Protein AF-0000000071592260 (afdb_homodimer)

Organism: Lactiplantibacillus plantarum (strain ATCC BAA-793 / NCIMB 8826 / WCFS1) (NCBI:txid220668)

Sequence (348 aa):
MQLAKSFEQAACVLVLLATQQPEIPLTADVLHERIGGSASYIRKIIRKLVVAGLVTSTSGNNGGVHLARSPEDISITDVVAAIEGTLQTFPNYGYFDRVFKDVEPVAHEGTKVVNGIFSRADQLWLDFLDQQKLATLIKELLVVTQIPVLDWTNYSDDKMAQLNALLSRMRAHKMQLAKSFEQAACVLVLLATQQPEIPLTADVLHERIGGSASYIRKIIRKLVVAGLVTSTSGNNGGVHLARSPEDISITDVVAAIEGTLQTFPNYGYFDRVFKDVEPVAHEGTKVVNGIFSRADQLWLDFLDQQKLATLIKELLVVTQIPVLDWTNYSDDKMAQLNALLSRMRAHK

InterPro domains:
  IPR000944 Transcription regulator Rrf2 [PF02082] (5-139)
  IPR000944 Transcription regulator Rrf2 [PS51197] (2-139)
  IPR000944 Transcription regulator Rrf2 [PTHR33221] (1-141)
  IPR000944 Transcription regulator Rrf2 [TIGR00738] (1-139)
  IPR030489 Transcription regulator Rrf2-type, conserved site [PS01332] (49-67)
  IPR036388 Winged helix-like DNA-binding domain superfamily [G3DSA:1.10.10.10] (1-146)
  IPR036390 Winged helix DNA-binding domain superfamily [SSF46785] (6-138)

pLDDT: mean 89.45, std 9.4, range [57.62, 98.62]

Radius of gyration: 26.08 Å; Cα contacts (8 Å, |Δi|>4): 530; chains: 2; bounding box: 35×78×57 Å

Nearest PDB structures (foldseek):
  2y75-assembly1_E  TM=7.423E-01  e=3.645E-08  Bacillus subtilis
  6y42-assembly1_A  TM=7.803E-01  e=9.026E-08  Streptomyces venezuelae ATCC 10712
  6hse-assembly1_A  TM=7.520E-01  e=5.420E-08  Streptomyces venezuelae ATCC 10712
  6y45-assembly2_D  TM=7.308E-01  e=3.444E-08  Streptomyces venezuelae ATCC 10712
  4hf0-assembly1_A  TM=7.889E-01  e=2.157E-06  Escherichia coli K-12

Solvent-accessible surface area (backbone atoms only — not comparable to full-atom values): 18683 Å² total; per-residue (Å²): 86,46,58,60,68,62,45,54,52,47,51,46,51,50,53,52,43,69,24,32,38,84,89,54,64,44,37,70,63,56,50,17,70,52,64,45,79,49,62,69,56,46,50,50,50,51,49,34,33,35,76,61,55,49,26,43,74,44,83,66,96,89,29,24,44,39,63,59,52,57,44,78,75,35,25,48,37,57,51,46,39,39,66,64,42,81,87,48,48,69,73,72,88,52,47,57,36,59,55,31,57,74,38,72,78,24,26,67,41,32,56,49,53,55,46,50,53,44,51,52,29,50,47,51,27,42,57,54,34,49,72,41,27,46,42,60,48,50,19,60,24,62,55,32,88,59,82,57,76,38,68,84,85,56,81,45,69,68,50,38,52,50,50,37,51,51,50,51,52,48,38,70,72,102,85,46,58,58,70,61,44,54,50,47,52,46,52,50,53,52,43,68,25,33,37,86,89,54,64,45,36,69,65,56,50,18,69,53,64,45,78,49,62,70,54,44,48,51,50,50,48,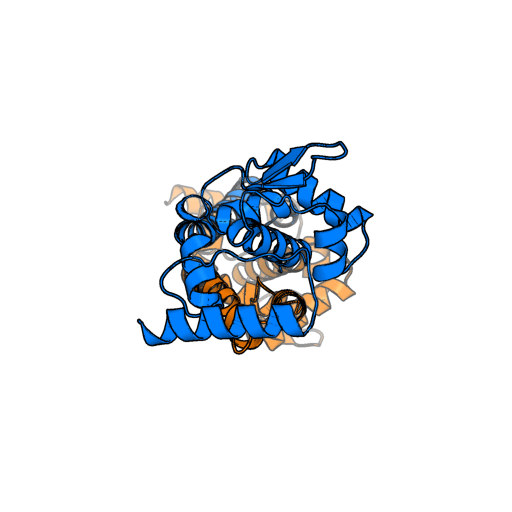34,30,34,76,61,54,50,26,42,76,44,83,67,95,88,29,24,45,39,62,60,54,57,46,78,76,36,24,48,37,57,51,46,37,38,67,64,44,81,86,48,47,69,71,73,88,52,47,56,35,59,56,30,56,74,38,73,80,25,24,68,41,32,54,48,50,55,47,51,54,43,50,52,28,49,46,52,26,42,55,55,32,48,70,42,27,46,43,61,49,49,19,59,24,61,54,32,89,59,83,57,75,38,68,84,85,56,81,46,69,68,50,39,52,51,49,38,50,51,50,52,54,47,38,70,73,100

Secondary structure (DSSP, 8-state):
----HHHHHHHHHHHHHHHB-TTSPBPHHHHHHHH-S-HHHHHHHHHHHHHTTSEEEE-STT-EEEESS-GGG-BHHHHHHHHH-S--S----SHHHHHTTTSTTHHHHHHHHHHHHHHHHHHHHHHHHHT-BHHHHHHHHHT-SS---B-TT---HHHHHHHHHHHHHHHHT-/----HHHHHHHHHHHHHHHB-TTSPBPHHHHHHHH-S-HHHHHHHHHHHHHTTSEEEE-STT-EEEESS-GGG-BHHHHHHHHH-S--S----SHHHHHTTTSTTHHHHHHHHHHHHHHHHHHHHHHHHHT-BHHHHHHHHHT-SS---B-TT---HHHHHHHHHHHHHHHHT-

Foldseek 3Di:
DDDDPLLVLLLVVLLCQLQADPQQAAALVLSCVVSHDDSVVSVVSLVLCVVLQQWDWDDDPSTHIHGSDHLQQAFSLSSCCSRVNDDQPCPCPQVQLVVCVVPPPRNVVVSVVVRVVRVVVVVVVSVVRNNHTSQVVSCVVLVAPGRHYAHSNDPDPVRVVVVVVVSVVRNVVD/DDDDPLLVLLLVVLLCQLQADPQQAAALVLSCVVSHDDSVVSVVSLVLCVVLQQWDWDDDPRTHIHGSDHLQQAFSLSSCCSRVNDDQPCPCPQVQLVVCVVPPPRNVVVSVVVRVVRVVVVVVVSVVRNVHTSQVVSCVVLVAPGRHHAHSNDPDPVRVVVVVVVSVVRNVVD

Structure (mmCIF, N/CA/C/O backbone):
data_AF-0000000071592260-model_v1
#
loop_
_entity.id
_entity.type
_entity.pdbx_description
1 polymer 'Transcription regulator, Rrf2 family'
#
loop_
_atom_site.group_PDB
_atom_site.id
_atom_site.type_symbol
_atom_site.label_atom_id
_atom_site.label_alt_id
_atom_site.label_comp_id
_atom_site.label_asym_id
_atom_site.label_entity_id
_atom_site.label_seq_id
_atom_site.pdbx_PDB_ins_code
_atom_site.Cartn_x
_atom_site.Cartn_y
_atom_site.Cartn_z
_atom_site.occupancy
_atom_site.B_iso_or_equiv
_atom_site.auth_seq_id
_atom_site.auth_comp_id
_atom_site.auth_asym_id
_atom_site.auth_atom_id
_atom_site.pdbx_PDB_model_num
ATOM 1 N N . MET A 1 1 ? 2.984 -0.825 4.906 1 81.38 1 MET A N 1
ATOM 2 C CA . MET A 1 1 ? 1.904 -1.125 3.973 1 81.38 1 MET A CA 1
ATOM 3 C C . MET A 1 1 ? 2.242 -2.348 3.125 1 81.38 1 MET A C 1
ATOM 5 O O . MET A 1 1 ? 3.164 -2.307 2.309 1 81.38 1 MET A O 1
ATOM 9 N N . GLN A 1 2 ? 1.599 -3.547 3.355 1 91.62 2 GLN A N 1
ATOM 10 C CA . GLN A 1 2 ? 1.938 -4.77 2.637 1 91.62 2 GLN A CA 1
ATOM 11 C C . GLN A 1 2 ? 0.682 -5.555 2.26 1 91.62 2 GLN A C 1
ATOM 13 O O . GLN A 1 2 ? -0.34 -5.465 2.943 1 91.62 2 GLN A O 1
ATOM 18 N N . LEU A 1 3 ? 0.809 -6.285 1.207 1 94.81 3 LEU A N 1
ATOM 19 C CA . LEU A 1 3 ? -0.244 -7.215 0.809 1 94.81 3 LEU A CA 1
ATOM 20 C C . LEU A 1 3 ? -0.358 -8.367 1.803 1 94.81 3 LEU A C 1
ATOM 22 O O . LEU A 1 3 ? 0.638 -8.773 2.406 1 94.81 3 LEU A O 1
ATOM 26 N N . ALA A 1 4 ? -1.555 -8.836 1.951 1 93.69 4 ALA A N 1
ATOM 27 C CA . ALA A 1 4 ? -1.772 -10.031 2.76 1 93.69 4 ALA A CA 1
ATOM 28 C C . ALA A 1 4 ? -1.087 -11.242 2.139 1 93.69 4 ALA A C 1
ATOM 30 O O . ALA A 1 4 ? -0.851 -11.281 0.928 1 93.69 4 ALA A O 1
ATOM 31 N N . LYS A 1 5 ? -0.777 -12.18 2.959 1 93.12 5 LYS A N 1
ATOM 32 C CA . LYS A 1 5 ? -0.149 -13.398 2.469 1 93.12 5 LYS A CA 1
ATOM 33 C C . LYS A 1 5 ? -1.058 -14.133 1.483 1 93.12 5 LYS A C 1
ATOM 35 O O . LYS A 1 5 ? -0.578 -14.82 0.584 1 93.12 5 LYS A O 1
ATOM 40 N N . SER A 1 6 ? -2.412 -13.836 1.686 1 95.06 6 SER A N 1
ATOM 41 C CA . SER A 1 6 ? -3.393 -14.477 0.819 1 95.06 6 SER A CA 1
ATOM 42 C C . SER A 1 6 ? -3.182 -14.094 -0.64 1 95.06 6 SER A C 1
ATOM 44 O O . SER A 1 6 ? -3.541 -14.844 -1.546 1 95.06 6 SER A O 1
ATOM 46 N N . PHE A 1 7 ? -2.607 -13 -0.835 1 95.69 7 PHE A N 1
ATOM 47 C CA . PHE A 1 7 ? -2.338 -12.609 -2.215 1 95.69 7 PHE A CA 1
ATOM 48 C C . PHE A 1 7 ? -1.406 -13.609 -2.889 1 95.69 7 PHE A C 1
ATOM 50 O O . PHE A 1 7 ? -1.69 -14.086 -3.988 1 95.69 7 PHE A O 1
ATOM 57 N N . GLU A 1 8 ? -0.28 -13.859 -2.232 1 92.75 8 GLU A N 1
ATOM 58 C CA . GLU A 1 8 ? 0.681 -14.797 -2.812 1 92.75 8 GLU A CA 1
ATOM 59 C C . GLU A 1 8 ? 0.073 -16.188 -2.963 1 92.75 8 GLU A C 1
ATOM 61 O O . GLU A 1 8 ? 0.306 -16.859 -3.965 1 92.75 8 GLU A O 1
ATOM 66 N N . GLN A 1 9 ? -0.656 -16.594 -2.035 1 95.12 9 GLN A N 1
ATOM 67 C CA . GLN A 1 9 ? -1.331 -17.875 -2.113 1 95.12 9 GLN A CA 1
ATOM 68 C C . GLN A 1 9 ? -2.297 -17.922 -3.295 1 95.12 9 GLN A C 1
ATOM 70 O O . GLN A 1 9 ? -2.328 -18.906 -4.039 1 95.12 9 GLN A O 1
ATOM 75 N N . ALA A 1 10 ? -3.08 -16.875 -3.402 1 96.69 10 ALA A N 1
ATOM 76 C CA . ALA A 1 10 ? -4.016 -16.781 -4.523 1 96.69 10 ALA A CA 1
ATOM 77 C C . ALA A 1 10 ? -3.279 -16.844 -5.855 1 96.69 10 ALA A C 1
ATOM 79 O O . ALA A 1 10 ? -3.725 -17.5 -6.793 1 96.69 10 ALA A O 1
ATOM 80 N N . ALA A 1 11 ? -2.17 -16.094 -5.91 1 94.06 11 ALA A N 1
ATOM 81 C CA . ALA A 1 11 ? -1.36 -16.125 -7.125 1 94.06 11 ALA A CA 1
ATOM 82 C C . ALA A 1 11 ? -0.872 -17.531 -7.43 1 94.06 11 ALA A C 1
ATOM 84 O O . ALA A 1 11 ? -0.896 -17.969 -8.586 1 94.06 11 ALA A O 1
ATOM 85 N N . CYS A 1 12 ? -0.451 -18.25 -6.465 1 93.38 12 CYS A N 1
ATOM 86 C CA . CYS A 1 12 ? -0.024 -19.625 -6.645 1 93.38 12 CYS A CA 1
ATOM 87 C C . CYS A 1 12 ? -1.171 -20.5 -7.156 1 93.38 12 CYS A C 1
ATOM 89 O O . CYS A 1 12 ? -0.987 -21.297 -8.07 1 93.38 12 CYS A O 1
ATOM 91 N N . VAL A 1 13 ? -2.326 -20.344 -6.566 1 96.44 13 VAL A N 1
ATOM 92 C CA . VAL A 1 13 ? -3.504 -21.078 -7.008 1 96.44 13 VAL A CA 1
ATOM 93 C C . VAL A 1 13 ? -3.73 -20.844 -8.5 1 96.44 13 VAL A C 1
ATOM 95 O O . VAL A 1 13 ? -3.914 -21.797 -9.266 1 96.44 13 VAL A O 1
ATOM 98 N N . LEU A 1 14 ? -3.654 -19.625 -8.906 1 97.12 14 LEU A N 1
ATOM 99 C CA . LEU A 1 14 ? -3.943 -19.266 -10.289 1 97.12 14 LEU A CA 1
ATOM 100 C C . LEU A 1 14 ? -2.895 -19.844 -11.234 1 97.12 14 LEU A C 1
ATOM 102 O O . LEU A 1 14 ? -3.223 -20.297 -12.336 1 97.12 14 LEU A O 1
ATOM 106 N N . VAL A 1 15 ? -1.632 -19.812 -10.828 1 93.62 15 VAL A N 1
ATOM 107 C CA . VAL A 1 15 ? -0.575 -20.391 -11.656 1 93.62 15 VAL A CA 1
ATOM 108 C C . VAL A 1 15 ? -0.788 -21.891 -11.805 1 93.62 15 VAL A C 1
ATOM 110 O O . VAL A 1 15 ? -0.666 -22.438 -12.906 1 93.62 15 VAL A O 1
ATOM 113 N N . LEU A 1 16 ? -1.129 -22.547 -10.734 1 94.06 16 LEU A N 1
ATOM 114 C CA . LEU A 1 16 ? -1.392 -23.984 -10.773 1 94.06 16 LEU A CA 1
ATOM 115 C C . LEU A 1 16 ? -2.553 -24.297 -11.711 1 94.06 16 LEU A C 1
ATOM 117 O O . LEU A 1 16 ? -2.453 -25.203 -12.539 1 94.06 16 LEU A O 1
ATOM 121 N N . LEU A 1 17 ? -3.545 -23.531 -11.586 1 96.62 17 LEU A N 1
ATOM 122 C CA . LEU A 1 17 ? -4.723 -23.766 -12.414 1 96.62 17 LEU A CA 1
ATOM 123 C C . LEU A 1 17 ? -4.422 -23.484 -13.883 1 96.62 17 LEU A C 1
ATOM 125 O O . LEU A 1 17 ? -4.883 -24.203 -14.766 1 96.62 17 LEU A O 1
ATOM 129 N N . ALA A 1 18 ? -3.693 -22.438 -14.109 1 96 18 ALA A N 1
ATOM 130 C CA . ALA A 1 18 ? -3.398 -22.016 -15.477 1 96 18 ALA A CA 1
ATOM 131 C C . ALA A 1 18 ? -2.529 -23.031 -16.188 1 96 18 ALA A C 1
ATOM 133 O O . ALA A 1 18 ? -2.514 -23.094 -17.422 1 96 18 ALA A O 1
ATOM 134 N N . THR A 1 19 ? -1.784 -23.828 -15.477 1 93.38 19 THR A N 1
ATOM 135 C CA . THR A 1 19 ? -0.851 -24.766 -16.078 1 93.38 19 THR A CA 1
ATOM 136 C C . THR A 1 19 ? -1.389 -26.188 -15.992 1 93.38 19 THR A C 1
ATOM 138 O O . THR A 1 19 ? -0.763 -27.125 -16.5 1 93.38 19 THR A O 1
ATOM 141 N N . GLN A 1 20 ? -2.518 -26.359 -15.43 1 93.69 20 GLN A N 1
ATOM 142 C CA . GLN A 1 20 ? -3.088 -27.688 -15.195 1 93.69 20 GLN A CA 1
ATOM 143 C C . GLN A 1 20 ? -3.742 -28.234 -16.453 1 93.69 20 GLN A C 1
ATOM 145 O O . GLN A 1 20 ? -4.422 -27.5 -17.188 1 93.69 20 GLN A O 1
ATOM 150 N N . GLN A 1 21 ? -3.59 -29.531 -16.641 1 91.5 21 GLN A N 1
ATOM 151 C CA . GLN A 1 21 ? -4.324 -30.219 -17.688 1 91.5 21 GLN A CA 1
ATOM 152 C C . GLN A 1 21 ? -5.828 -29.984 -17.562 1 91.5 21 GLN A C 1
ATOM 154 O O . GLN A 1 21 ? -6.414 -30.25 -16.5 1 91.5 21 GLN A O 1
ATOM 159 N N . PRO A 1 22 ? -6.395 -29.547 -18.641 1 88.06 22 PRO A N 1
ATOM 160 C CA . PRO A 1 22 ? -7.809 -29.188 -18.562 1 88.06 22 PRO A CA 1
ATOM 161 C C . PRO A 1 22 ? -8.703 -30.375 -18.203 1 88.06 22 PRO A C 1
ATOM 163 O O . PRO A 1 22 ? -9.766 -30.188 -17.594 1 88.06 22 PRO A O 1
ATOM 166 N N . GLU A 1 23 ? -8.328 -31.547 -18.484 1 88.44 23 GLU A N 1
ATOM 167 C CA . GLU A 1 23 ? -9.156 -32.719 -18.281 1 88.44 23 GLU A CA 1
ATOM 168 C C . GLU A 1 23 ? -9.07 -33.219 -16.844 1 88.44 23 GLU A C 1
ATOM 170 O O . GLU A 1 23 ? -9.875 -34.062 -16.422 1 88.44 23 GLU A O 1
ATOM 175 N N . ILE A 1 24 ? -8.117 -32.719 -16.141 1 89.25 24 ILE A N 1
ATOM 176 C CA . ILE A 1 24 ? -7.906 -33.188 -14.766 1 89.25 24 ILE A CA 1
ATOM 177 C C . ILE A 1 24 ? -8.18 -32.031 -13.805 1 89.25 24 ILE A C 1
ATOM 179 O O . ILE A 1 24 ? -7.348 -31.125 -13.648 1 89.25 24 ILE A O 1
ATOM 183 N N . PRO A 1 25 ? -9.281 -32.062 -13.156 1 89.75 25 PRO A N 1
ATOM 184 C CA . PRO A 1 25 ? -9.609 -30.969 -12.25 1 89.75 25 PRO A CA 1
ATOM 185 C C . PRO A 1 25 ? -8.695 -30.922 -11.023 1 89.75 25 PRO A C 1
ATOM 187 O O . PRO A 1 25 ? -8.258 -31.969 -10.539 1 89.75 25 PRO A O 1
ATOM 190 N N . LEU A 1 26 ? -8.359 -29.719 -10.547 1 94.19 26 LEU A N 1
ATOM 191 C CA . LEU A 1 26 ? -7.711 -29.547 -9.258 1 94.19 26 LEU A CA 1
ATOM 192 C C . LEU A 1 26 ? -8.742 -29.297 -8.156 1 94.19 26 LEU A C 1
ATOM 194 O O . LEU A 1 26 ? -9.602 -28.422 -8.297 1 94.19 26 LEU A O 1
ATOM 198 N N . THR A 1 27 ? -8.633 -30.156 -7.129 1 93.56 27 THR A N 1
ATOM 199 C CA . THR A 1 27 ? -9.531 -29.984 -5.992 1 93.56 27 THR A CA 1
ATOM 200 C C . THR A 1 27 ? -8.906 -29.047 -4.953 1 93.56 27 THR A C 1
ATOM 202 O O . THR A 1 27 ? -7.703 -28.797 -4.977 1 93.56 27 THR A O 1
ATOM 205 N N . A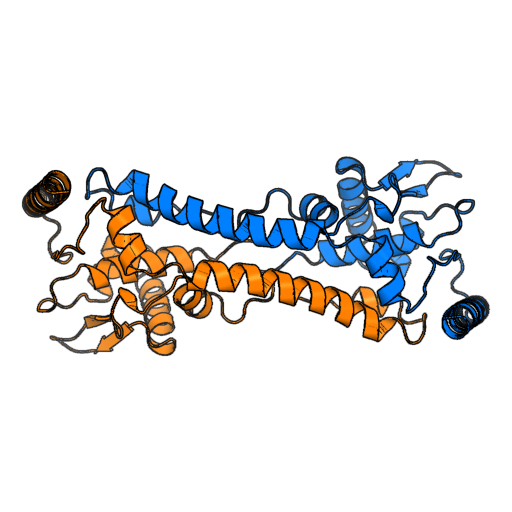LA A 1 28 ? -9.789 -28.547 -4.035 1 93.56 28 ALA A N 1
ATOM 206 C CA . ALA A 1 28 ? -9.297 -27.734 -2.928 1 93.56 28 ALA A CA 1
ATOM 207 C C . ALA A 1 28 ? -8.266 -28.5 -2.104 1 93.56 28 ALA A C 1
ATOM 209 O O . ALA A 1 28 ? -7.301 -27.906 -1.603 1 93.56 28 ALA A O 1
ATOM 210 N N . ASP A 1 29 ? -8.406 -29.766 -2.072 1 91.94 29 ASP A N 1
ATOM 211 C CA . ASP A 1 29 ? -7.5 -30.609 -1.296 1 91.94 29 ASP A CA 1
ATOM 212 C C . ASP A 1 29 ? -6.113 -30.641 -1.929 1 91.94 29 ASP A C 1
ATOM 214 O O . ASP A 1 29 ? -5.102 -30.531 -1.231 1 91.94 29 ASP A O 1
ATOM 218 N N . VAL A 1 30 ? -6.09 -30.828 -3.232 1 91.25 30 VAL A N 1
ATOM 219 C CA . VAL A 1 30 ? -4.816 -30.844 -3.943 1 91.25 30 VAL A CA 1
ATOM 220 C C . VAL A 1 30 ? -4.121 -29.484 -3.803 1 91.25 30 VAL A C 1
ATOM 222 O O . VAL A 1 30 ? -2.918 -29.438 -3.543 1 91.25 30 VAL A O 1
ATOM 225 N N . LEU A 1 31 ? -4.859 -28.422 -3.936 1 94.69 31 LEU A N 1
ATOM 226 C CA . LEU A 1 31 ? -4.309 -27.078 -3.834 1 94.69 31 LEU A CA 1
ATOM 227 C C . LEU A 1 31 ? -3.752 -26.812 -2.438 1 94.69 31 LEU A C 1
ATOM 229 O O . LEU A 1 31 ? -2.645 -26.297 -2.291 1 94.69 31 LEU A O 1
ATOM 233 N N . HIS A 1 32 ? -4.555 -27.203 -1.412 1 93.5 32 HIS A N 1
ATOM 234 C CA . HIS A 1 32 ? -4.094 -26.969 -0.049 1 93.5 32 HIS A CA 1
ATOM 235 C C . HIS A 1 32 ? -2.838 -27.781 0.253 1 93.5 32 HIS A C 1
ATOM 237 O O . HIS A 1 32 ? -1.93 -27.297 0.935 1 93.5 32 HIS A O 1
ATOM 243 N N . GLU A 1 33 ? -2.723 -28.969 -0.248 1 91 33 GLU A N 1
ATOM 244 C CA . GLU A 1 33 ? -1.565 -29.844 -0.019 1 91 33 GLU A CA 1
ATOM 245 C C . GLU A 1 33 ? -0.304 -29.25 -0.64 1 91 33 GLU A C 1
ATOM 247 O O . GLU A 1 33 ? 0.777 -29.312 -0.052 1 91 33 GLU A O 1
ATOM 252 N N . ARG A 1 34 ? -0.499 -28.703 -1.756 1 90.38 34 ARG A N 1
ATOM 253 C CA . ARG A 1 34 ? 0.658 -28.156 -2.459 1 90.38 34 ARG A CA 1
ATOM 254 C C . ARG A 1 34 ? 1.034 -26.781 -1.912 1 90.38 34 ARG A C 1
ATOM 256 O O . ARG A 1 34 ? 2.217 -26.484 -1.741 1 90.38 34 ARG A O 1
ATOM 263 N N . ILE A 1 35 ? 0.167 -25.891 -1.664 1 92.31 35 ILE A N 1
ATOM 264 C CA . ILE A 1 35 ? 0.418 -24.516 -1.259 1 92.31 35 ILE A CA 1
ATOM 265 C C . ILE A 1 35 ? 0.706 -24.453 0.24 1 92.31 35 ILE A C 1
ATOM 267 O O . ILE A 1 35 ? 1.562 -23.688 0.687 1 92.31 35 ILE A O 1
ATOM 271 N N . GLY A 1 36 ? -0.001 -25.25 0.921 1 87.31 36 GLY A N 1
ATOM 272 C CA . GLY A 1 36 ? 0.107 -25.219 2.371 1 87.31 36 GLY A CA 1
ATOM 273 C C . GLY A 1 36 ? -0.985 -24.391 3.035 1 87.31 36 GLY A C 1
ATOM 274 O O . GLY A 1 36 ? -1.904 -23.922 2.365 1 87.31 36 GLY A O 1
ATOM 275 N N . GLY A 1 37 ? -0.94 -24.281 4.379 1 84.88 37 GLY A N 1
ATOM 276 C CA . GLY A 1 37 ? -1.992 -23.625 5.148 1 84.88 37 GLY A CA 1
ATOM 277 C C . GLY A 1 37 ? -3.137 -24.562 5.496 1 84.88 37 GLY A C 1
ATOM 278 O O . GLY A 1 37 ? -3.051 -25.766 5.266 1 84.88 37 GLY A O 1
ATOM 279 N N . SER A 1 38 ? -4.148 -24.078 6.078 1 90.81 38 SER A N 1
ATOM 280 C CA . SER A 1 38 ? -5.309 -24.891 6.41 1 90.81 38 SER A CA 1
ATOM 281 C C . SER A 1 38 ? -6.227 -25.062 5.203 1 90.81 38 SER A C 1
ATOM 283 O O . SER A 1 38 ? -6.281 -24.203 4.332 1 90.81 38 SER A O 1
ATOM 285 N N . ALA A 1 39 ? -6.859 -26.25 5.145 1 93.19 39 ALA A N 1
ATOM 286 C CA . ALA A 1 39 ? -7.836 -26.5 4.09 1 93.19 39 ALA A CA 1
ATOM 287 C C . ALA A 1 39 ? -8.922 -25.438 4.07 1 93.19 39 ALA A C 1
ATOM 289 O O . ALA A 1 39 ? -9.336 -24.984 3.002 1 93.19 39 ALA A O 1
ATOM 290 N N . SER A 1 40 ? -9.281 -25 5.246 1 95.69 40 SER A N 1
ATOM 291 C CA . SER A 1 40 ? -10.305 -23.969 5.359 1 95.69 40 SER A CA 1
ATOM 292 C C . SER A 1 40 ? -9.828 -22.656 4.762 1 95.69 40 SER A C 1
ATOM 294 O O . SER A 1 40 ? -10.602 -21.938 4.129 1 95.69 40 SER A O 1
ATOM 296 N N . TYR A 1 41 ? -8.57 -22.359 4.918 1 95.25 41 TYR A N 1
ATOM 297 C CA . TYR A 1 41 ? -8.023 -21.109 4.414 1 95.25 41 TYR A CA 1
ATOM 298 C C . TYR A 1 41 ? -7.957 -21.109 2.891 1 95.25 41 TYR A C 1
ATOM 300 O O . TYR A 1 41 ? -8.297 -20.125 2.242 1 95.25 41 TYR A O 1
ATOM 308 N N . ILE A 1 42 ? -7.539 -22.234 2.311 1 96.12 42 ILE A N 1
ATOM 309 C CA . ILE A 1 42 ? -7.469 -22.344 0.857 1 96.12 42 ILE A CA 1
ATOM 310 C C . ILE A 1 42 ? -8.875 -22.25 0.267 1 96.12 42 ILE A C 1
ATOM 312 O O . ILE A 1 42 ? -9.07 -21.609 -0.776 1 96.12 42 ILE A O 1
ATOM 316 N N . ARG A 1 43 ? -9.836 -22.797 0.944 1 96.81 43 ARG A N 1
ATOM 317 C CA . ARG A 1 43 ? -11.211 -22.688 0.476 1 96.81 43 ARG A CA 1
ATOM 318 C C . ARG A 1 43 ? -11.68 -21.234 0.491 1 96.81 43 ARG A C 1
ATOM 320 O O . ARG A 1 43 ? -12.406 -20.797 -0.405 1 96.81 43 ARG A O 1
ATOM 327 N N . LYS A 1 44 ? -11.242 -20.484 1.446 1 97.5 44 LYS A N 1
ATOM 328 C CA . LYS A 1 44 ? -11.57 -19.062 1.512 1 97.5 44 LYS A CA 1
ATOM 329 C C . LYS A 1 44 ? -10.953 -18.312 0.342 1 97.5 44 LYS A C 1
ATOM 331 O O . LYS A 1 44 ? -11.594 -17.438 -0.246 1 97.5 44 LYS A O 1
ATOM 336 N N . ILE A 1 45 ? -9.734 -18.625 0.07 1 97.69 45 ILE A N 1
ATOM 337 C CA . ILE A 1 45 ? -9.039 -17.984 -1.049 1 97.69 45 ILE A CA 1
ATOM 338 C C . ILE A 1 45 ? -9.766 -18.312 -2.354 1 97.69 45 ILE A C 1
ATOM 340 O O . ILE A 1 45 ? -10.008 -17.422 -3.174 1 97.69 45 ILE A O 1
ATOM 344 N N . ILE A 1 46 ? -10.125 -19.609 -2.52 1 97.75 46 ILE A N 1
ATOM 345 C CA . ILE A 1 46 ? -10.836 -20.031 -3.719 1 97.75 46 ILE A CA 1
ATOM 346 C C . ILE A 1 46 ? -12.164 -19.281 -3.826 1 97.75 46 ILE A C 1
ATOM 348 O O . ILE A 1 46 ? -12.531 -18.812 -4.906 1 97.75 46 ILE A O 1
ATOM 352 N N . ARG A 1 47 ? -12.844 -19.125 -2.748 1 98.19 47 ARG A N 1
ATOM 353 C CA . ARG A 1 47 ? -14.109 -18.422 -2.75 1 98.19 47 ARG A CA 1
ATOM 354 C C . ARG A 1 47 ? -13.93 -16.969 -3.205 1 98.19 47 ARG A C 1
ATOM 356 O O . ARG A 1 47 ? -14.727 -16.469 -3.994 1 98.19 47 ARG A O 1
ATOM 363 N N . LYS A 1 48 ? -12.922 -16.312 -2.707 1 98.44 48 LYS A N 1
ATOM 364 C CA . LYS A 1 48 ? -12.633 -14.945 -3.127 1 98.44 48 LYS A CA 1
ATOM 365 C C . LYS A 1 48 ? -12.391 -14.867 -4.633 1 98.44 48 LYS A C 1
ATOM 367 O O . LYS A 1 48 ? -12.852 -13.945 -5.297 1 98.44 48 LYS A O 1
ATOM 372 N N . LEU A 1 49 ? -11.672 -15.805 -5.109 1 98.56 49 LEU A N 1
ATOM 373 C CA . LEU A 1 49 ? -11.352 -15.844 -6.535 1 98.56 49 LEU A CA 1
ATOM 374 C C . LEU A 1 49 ? -12.594 -16.141 -7.363 1 98.56 49 LEU A C 1
ATOM 376 O O . LEU A 1 49 ? -12.734 -15.625 -8.477 1 98.56 49 LEU A O 1
ATOM 380 N N . VAL A 1 50 ? -13.508 -16.969 -6.84 1 98.5 50 VAL A N 1
ATOM 381 C CA . VAL A 1 50 ? -14.773 -17.266 -7.508 1 98.5 50 VAL A CA 1
ATOM 382 C C . VAL A 1 50 ? -15.633 -16 -7.574 1 98.5 50 VAL A C 1
ATOM 384 O O . VAL A 1 50 ? -16.141 -15.641 -8.641 1 98.5 50 VAL A O 1
ATOM 387 N N . VAL A 1 51 ? -15.742 -15.344 -6.473 1 98.38 51 VAL A N 1
ATOM 388 C CA . VAL A 1 51 ? -16.562 -14.133 -6.391 1 98.38 51 VAL A CA 1
ATOM 389 C C . VAL A 1 51 ? -16.016 -13.078 -7.348 1 98.38 51 VAL A C 1
ATOM 391 O O . VAL A 1 51 ? -16.781 -12.336 -7.961 1 98.38 51 VAL A O 1
ATOM 394 N N . ALA A 1 52 ? -14.695 -13.039 -7.508 1 98.19 52 ALA A N 1
ATOM 395 C CA . ALA A 1 52 ? -14.047 -12.062 -8.375 1 98.19 52 ALA A CA 1
ATOM 396 C C . ALA A 1 52 ? -14.133 -12.492 -9.844 1 98.19 52 ALA A C 1
ATOM 398 O O . ALA A 1 52 ? -13.688 -11.766 -10.734 1 98.19 52 ALA A O 1
ATOM 399 N N . GLY A 1 53 ? -14.609 -13.672 -10.117 1 98.25 53 GLY A N 1
ATOM 400 C CA . GLY A 1 53 ? -14.758 -14.164 -11.477 1 98.25 53 GLY A CA 1
ATOM 401 C C . GLY A 1 53 ? -13.453 -14.648 -12.078 1 98.25 53 GLY A C 1
ATOM 402 O O . GLY A 1 53 ? -13.297 -14.656 -13.305 1 98.25 53 GLY A O 1
ATOM 403 N N . LEU A 1 54 ? -12.492 -15.016 -11.258 1 98.5 54 LEU A N 1
ATOM 404 C CA . LEU A 1 54 ? -11.195 -15.461 -11.75 1 98.5 54 LEU A CA 1
ATOM 405 C C . LEU A 1 54 ? -11.148 -16.984 -11.859 1 98.5 54 LEU A C 1
ATOM 407 O O . LEU A 1 54 ? -10.422 -17.531 -12.695 1 98.5 54 LEU A O 1
ATOM 411 N N . VAL A 1 55 ? -11.93 -17.672 -10.984 1 98.19 55 VAL A N 1
ATOM 412 C CA . VAL A 1 55 ? -12 -19.125 -11.008 1 98.19 55 VAL A CA 1
ATOM 413 C C . VAL A 1 55 ? -13.445 -19.578 -10.852 1 98.19 55 VAL A C 1
ATOM 415 O O . VAL A 1 55 ? -14.305 -18.797 -10.438 1 98.19 55 VAL A O 1
ATOM 418 N N . THR A 1 56 ? -13.695 -20.781 -11.289 1 96.81 56 THR A N 1
ATOM 419 C CA . THR A 1 56 ? -14.93 -21.484 -10.984 1 96.81 56 THR A CA 1
ATOM 420 C C . THR A 1 56 ? -14.656 -22.688 -10.078 1 96.81 56 THR A C 1
ATOM 422 O O . THR A 1 56 ? -13.547 -23.219 -10.07 1 96.81 56 THR A O 1
ATOM 425 N N . SER A 1 57 ? -15.602 -22.953 -9.289 1 96.06 57 SER A N 1
ATOM 426 C CA . SER A 1 57 ? -15.492 -24.109 -8.406 1 96.06 57 SER A CA 1
ATOM 427 C C . SER A 1 57 ? -16.781 -24.938 -8.422 1 96.06 57 SER A C 1
ATOM 429 O O . SER A 1 57 ? -17.875 -24.391 -8.258 1 96.06 57 SER A O 1
ATOM 431 N N . THR A 1 58 ? -16.656 -26.188 -8.727 1 92.5 58 THR A N 1
ATOM 432 C CA . THR A 1 58 ? -17.797 -27.109 -8.75 1 92.5 58 THR A CA 1
ATOM 433 C C . THR A 1 58 ? -17.609 -28.234 -7.738 1 92.5 58 THR A C 1
ATOM 435 O O . THR A 1 58 ? -16.531 -28.797 -7.625 1 92.5 58 THR A O 1
ATOM 438 N N . SER A 1 59 ? -18.672 -28.406 -6.93 1 87.44 59 SER A N 1
ATOM 439 C CA . SER A 1 59 ? -18.641 -29.484 -5.941 1 87.44 59 SER A CA 1
ATOM 440 C C . SER A 1 59 ? -18.984 -30.828 -6.574 1 87.44 59 SER A C 1
ATOM 442 O O . SER A 1 59 ? -19.578 -30.875 -7.652 1 87.44 59 SER A O 1
ATOM 444 N N . GLY A 1 60 ? -18.641 -32.031 -5.961 1 82.25 60 GLY A N 1
ATOM 445 C CA . GLY A 1 60 ? -18.984 -33.375 -6.41 1 82.25 60 GLY A CA 1
ATOM 446 C C . GLY A 1 60 ? -17.781 -34.188 -6.82 1 82.25 60 GLY A C 1
ATOM 447 O O . GLY A 1 60 ? -16.672 -33.688 -6.883 1 82.25 60 GLY A O 1
ATOM 448 N N . ASN A 1 61 ? -17.938 -35.469 -7.16 1 78.25 61 ASN A N 1
ATOM 449 C CA . ASN A 1 61 ? -16.891 -36.406 -7.477 1 78.25 61 ASN A CA 1
ATOM 450 C C . ASN A 1 61 ? -16.078 -36 -8.703 1 78.25 61 ASN A C 1
ATOM 452 O O . ASN A 1 61 ? -14.883 -36.25 -8.789 1 78.25 61 ASN A O 1
ATOM 456 N N . ASN A 1 62 ? -16.734 -35.25 -9.641 1 81.25 62 ASN A N 1
ATOM 457 C CA . ASN A 1 62 ? -16.031 -34.75 -10.805 1 81.25 62 ASN A CA 1
ATOM 458 C C . ASN A 1 62 ? -15.82 -33.25 -10.727 1 81.25 62 ASN A C 1
ATOM 460 O O . ASN A 1 62 ? -15.531 -32.594 -11.734 1 81.25 62 ASN A O 1
ATOM 464 N N . GLY A 1 63 ? -15.93 -32.812 -9.453 1 89.75 63 GLY A N 1
ATOM 465 C CA . GLY A 1 63 ? -15.797 -31.391 -9.242 1 89.75 63 GLY A CA 1
ATOM 466 C C . GLY A 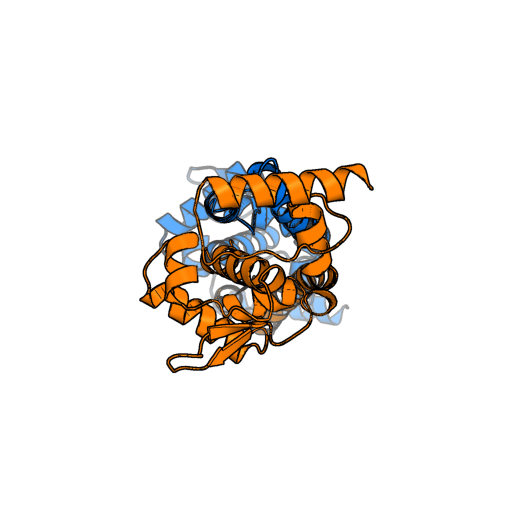1 63 ? -14.359 -30.938 -9.055 1 89.75 63 GLY A C 1
ATOM 467 O O . GLY A 1 63 ? -13.438 -31.75 -9.125 1 89.75 63 GLY A O 1
ATOM 468 N N . GLY A 1 64 ? -14.102 -29.562 -9.094 1 95.06 64 GLY A N 1
ATOM 469 C CA . GLY A 1 64 ? -12.797 -28.953 -8.945 1 95.06 64 GLY A CA 1
ATOM 470 C C . GLY A 1 64 ? -12.797 -27.469 -9.258 1 95.06 64 GLY A C 1
ATOM 471 O O . GLY A 1 64 ? -13.859 -26.859 -9.383 1 95.06 64 GLY A O 1
ATOM 472 N N . VAL A 1 65 ? -11.617 -26.953 -9.172 1 97 65 VAL A N 1
ATOM 473 C CA . VAL A 1 65 ? -11.398 -25.531 -9.406 1 97 65 VAL A CA 1
ATOM 474 C C . VAL A 1 65 ? -10.766 -25.312 -10.773 1 97 65 VAL A C 1
ATOM 476 O O . VAL A 1 65 ? -9.859 -26.047 -11.172 1 97 65 VAL A O 1
ATOM 479 N N . HIS A 1 66 ? -11.336 -24.375 -11.516 1 95.56 66 HIS A N 1
ATOM 480 C CA . HIS A 1 66 ? -10.82 -24.047 -12.844 1 95.56 66 HIS A CA 1
ATOM 481 C C . HIS A 1 66 ? -10.688 -22.531 -13.016 1 95.56 66 HIS A C 1
ATOM 483 O O . HIS A 1 66 ? -11.367 -21.766 -12.336 1 95.56 66 HIS A O 1
ATOM 489 N N . LEU A 1 67 ? -9.812 -22.141 -13.914 1 96.56 67 LEU A N 1
ATOM 490 C CA . LEU A 1 67 ? -9.836 -20.719 -14.289 1 96.56 67 LEU A CA 1
ATOM 491 C C . LEU A 1 67 ? -11.164 -20.359 -14.953 1 96.56 67 LEU A C 1
ATOM 493 O O . LEU A 1 67 ? -11.711 -21.141 -15.734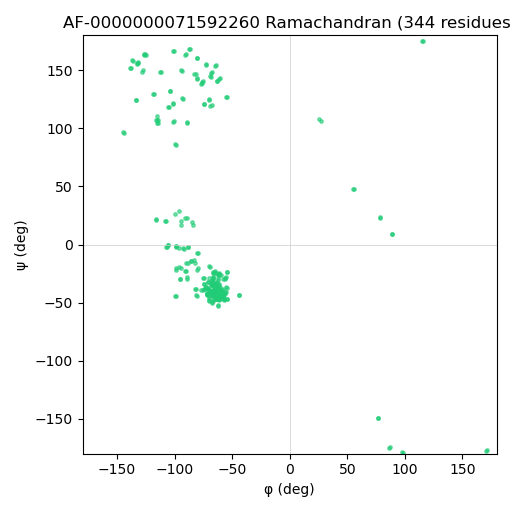 1 96.56 67 LEU A O 1
ATOM 497 N N . ALA A 1 68 ? -11.617 -19.219 -14.625 1 96.25 68 ALA A N 1
ATOM 498 C CA . ALA A 1 68 ? -12.859 -18.734 -15.234 1 96.25 68 ALA A CA 1
ATOM 499 C C . ALA A 1 68 ? -12.57 -17.938 -16.516 1 96.25 68 ALA A C 1
ATOM 501 O O . ALA A 1 68 ? -13.469 -17.703 -17.328 1 96.25 68 ALA A O 1
ATOM 502 N N . ARG A 1 69 ? -11.312 -17.406 -16.609 1 95.38 69 ARG A N 1
ATOM 503 C CA . ARG A 1 69 ? -10.805 -16.609 -17.719 1 95.38 69 ARG A CA 1
ATOM 504 C C . ARG A 1 69 ? -9.445 -17.109 -18.172 1 95.38 69 ARG A C 1
ATOM 506 O O . ARG A 1 69 ? -8.734 -17.781 -17.422 1 95.38 69 ARG A O 1
ATOM 513 N N . SER A 1 70 ? -9.125 -16.797 -19.438 1 96.62 70 SER A N 1
ATOM 514 C CA . SER A 1 70 ? -7.781 -17.094 -19.906 1 96.62 70 SER A CA 1
ATOM 515 C C . SER A 1 70 ? -6.727 -16.359 -19.094 1 96.62 70 SER A C 1
ATOM 517 O O . SER A 1 70 ? -6.938 -15.211 -18.688 1 96.62 70 SER A O 1
ATOM 519 N N . PRO A 1 71 ? -5.594 -17 -18.844 1 97.38 71 PRO A N 1
ATOM 520 C CA . PRO A 1 71 ? -4.516 -16.312 -18.141 1 97.38 71 PRO A CA 1
ATOM 521 C C . PRO A 1 71 ? -4.105 -15.008 -18.812 1 97.38 71 PRO A C 1
ATOM 523 O O . PRO A 1 71 ? -3.604 -14.102 -18.156 1 97.38 71 PRO A O 1
ATOM 526 N N . GLU A 1 72 ? -4.363 -14.852 -20.141 1 97.31 72 GLU A N 1
ATOM 527 C CA . GLU A 1 72 ? -4.043 -13.641 -20.891 1 97.31 72 GLU A CA 1
ATOM 528 C C . GLU A 1 72 ? -4.938 -12.477 -20.469 1 97.31 72 GLU A C 1
ATOM 530 O O . GLU A 1 72 ? -4.59 -11.312 -20.688 1 97.31 72 GLU A O 1
ATOM 535 N N . ASP A 1 73 ? -6.035 -12.844 -19.859 1 97.62 73 ASP A N 1
ATOM 536 C CA . ASP A 1 73 ? -7.039 -11.836 -19.531 1 97.62 73 ASP A CA 1
ATOM 537 C C . ASP A 1 73 ? -7.059 -11.531 -18.047 1 97.62 73 ASP A C 1
ATOM 539 O O . ASP A 1 73 ? -7.867 -10.727 -17.578 1 97.62 73 ASP A O 1
ATOM 543 N N . ILE A 1 74 ? -6.254 -12.18 -17.234 1 98.38 74 ILE A N 1
ATOM 544 C CA . ILE A 1 74 ? -6.172 -11.961 -15.805 1 98.38 74 ILE A CA 1
ATOM 545 C C . ILE A 1 74 ? -4.949 -11.102 -15.477 1 98.38 74 ILE A C 1
ATOM 547 O O . ILE A 1 74 ? -3.82 -11.469 -15.805 1 98.38 74 ILE A O 1
ATOM 551 N N . SER A 1 75 ? -5.164 -9.961 -14.867 1 98.31 75 SER A N 1
ATOM 552 C CA . SER A 1 75 ? -4.07 -9.086 -14.469 1 98.31 75 SER A CA 1
ATOM 553 C C . SER A 1 75 ? -3.758 -9.227 -12.984 1 98.31 75 SER A C 1
ATOM 555 O O . SER A 1 75 ? -4.555 -9.789 -12.227 1 98.31 75 SER A O 1
ATOM 557 N N . ILE A 1 76 ? -2.639 -8.703 -12.609 1 97.31 76 ILE A N 1
ATOM 558 C CA . ILE A 1 76 ? -2.287 -8.695 -11.195 1 97.31 76 ILE A CA 1
ATOM 559 C C . ILE A 1 76 ? -3.275 -7.824 -10.422 1 97.31 76 ILE A C 1
ATOM 561 O O . ILE A 1 76 ? -3.613 -8.125 -9.273 1 97.31 76 ILE A O 1
ATOM 565 N N . THR A 1 77 ? -3.773 -6.734 -11.078 1 98.19 77 THR A N 1
ATOM 566 C CA . THR A 1 77 ? -4.793 -5.891 -10.461 1 98.19 77 THR A CA 1
ATOM 567 C C . THR A 1 77 ? -6.035 -6.711 -10.117 1 98.19 77 THR A C 1
ATOM 569 O O . THR A 1 77 ? -6.645 -6.508 -9.062 1 98.19 77 THR A O 1
ATOM 572 N N . ASP A 1 78 ? -6.395 -7.668 -11.016 1 98.31 78 ASP A N 1
ATOM 573 C CA . ASP A 1 78 ? -7.535 -8.539 -10.742 1 98.31 78 ASP A CA 1
ATOM 574 C C . ASP A 1 78 ? -7.324 -9.336 -9.453 1 98.31 78 ASP A C 1
ATOM 576 O O . ASP A 1 78 ? -8.25 -9.484 -8.656 1 98.31 78 ASP A O 1
ATOM 580 N N . VAL A 1 79 ? -6.129 -9.805 -9.273 1 97.69 79 VAL A N 1
ATOM 581 C CA . VAL A 1 79 ? -5.809 -10.633 -8.109 1 97.69 79 VAL A CA 1
ATOM 582 C C . VAL A 1 79 ? -5.777 -9.766 -6.852 1 97.69 79 VAL A C 1
ATOM 584 O O . VAL A 1 79 ? -6.297 -10.164 -5.805 1 97.69 79 VAL A O 1
ATOM 587 N N . VAL A 1 80 ? -5.16 -8.578 -6.961 1 97.62 80 VAL A N 1
ATOM 588 C CA . VAL A 1 80 ? -5.129 -7.641 -5.844 1 97.62 80 VAL A CA 1
ATOM 589 C C . VAL A 1 80 ? -6.551 -7.312 -5.402 1 97.62 80 VAL A C 1
ATOM 591 O O . VAL A 1 80 ? -6.871 -7.371 -4.215 1 97.62 80 VAL A O 1
ATOM 594 N N . ALA A 1 81 ? -7.414 -7.02 -6.371 1 97.75 81 ALA A N 1
ATOM 595 C CA . ALA A 1 81 ? -8.797 -6.66 -6.07 1 97.75 81 ALA A CA 1
ATOM 596 C C . ALA A 1 81 ? -9.531 -7.816 -5.402 1 97.75 81 ALA A C 1
ATOM 598 O O . ALA A 1 81 ? -10.312 -7.609 -4.465 1 97.75 81 ALA A O 1
ATOM 599 N N . ALA A 1 82 ? -9.273 -8.984 -5.879 1 98 82 ALA A N 1
ATOM 600 C CA . ALA A 1 82 ? -9.953 -10.164 -5.348 1 98 82 ALA A CA 1
ATOM 601 C C . ALA A 1 82 ? -9.578 -10.398 -3.889 1 98 82 ALA A C 1
ATOM 603 O O . ALA A 1 82 ? -10.406 -10.852 -3.096 1 98 82 ALA A O 1
ATOM 604 N N . ILE A 1 83 ? -8.367 -10.086 -3.523 1 97.31 83 ILE A N 1
ATOM 605 C CA . ILE A 1 83 ? -7.848 -10.453 -2.213 1 97.31 83 ILE A CA 1
ATOM 606 C C . ILE A 1 83 ? -7.945 -9.266 -1.262 1 97.31 83 ILE A C 1
ATOM 608 O O . ILE A 1 83 ? -8.352 -9.414 -0.107 1 97.31 83 ILE A O 1
ATOM 612 N N . GLU A 1 84 ? -7.555 -8.055 -1.788 1 95.56 84 GLU A N 1
ATOM 613 C CA . GLU A 1 84 ? -7.441 -6.883 -0.925 1 95.56 84 GLU A CA 1
ATOM 614 C C . GLU A 1 84 ? -8.711 -6.039 -0.974 1 95.56 84 GLU A C 1
ATOM 616 O O . GLU A 1 84 ? -8.953 -5.223 -0.084 1 95.56 84 GLU A O 1
ATOM 621 N N . GLY A 1 85 ? -9.547 -6.18 -1.979 1 95.06 85 GLY A N 1
ATOM 622 C CA . GLY A 1 85 ? -10.656 -5.262 -2.203 1 95.06 85 GLY A CA 1
ATOM 623 C C . GLY A 1 85 ? -10.219 -3.938 -2.803 1 95.06 85 GLY A C 1
ATOM 624 O O . GLY A 1 85 ? -9.289 -3.889 -3.602 1 95.06 85 GLY A O 1
ATOM 625 N N . THR A 1 86 ? -10.953 -2.898 -2.469 1 93.06 86 THR A N 1
ATOM 626 C CA . THR A 1 86 ? -10.641 -1.57 -2.986 1 93.06 86 THR A CA 1
ATOM 627 C C . THR A 1 86 ? -9.352 -1.035 -2.369 1 93.06 86 THR A C 1
ATOM 629 O O . THR A 1 86 ? -9.188 -1.055 -1.147 1 93.06 86 THR A O 1
ATOM 632 N N . LEU A 1 87 ? -8.484 -0.693 -3.281 1 94.19 87 LEU A N 1
ATOM 633 C CA . LEU A 1 87 ? -7.219 -0.146 -2.809 1 94.19 87 LEU A CA 1
ATOM 634 C C . LEU A 1 87 ? -7.395 1.285 -2.312 1 94.19 87 LEU A C 1
ATOM 636 O O . LEU A 1 87 ? -7.895 2.143 -3.043 1 94.19 87 LEU A O 1
ATOM 640 N N . GLN A 1 88 ? -7.105 1.542 -1.161 1 94.69 88 GLN A N 1
ATOM 641 C CA . GLN A 1 88 ? -7.031 2.854 -0.524 1 94.69 88 GLN A CA 1
ATOM 642 C C . GLN A 1 88 ? -5.898 2.904 0.5 1 94.69 88 GLN A C 1
ATOM 644 O O . GLN A 1 88 ? -6.09 2.535 1.661 1 94.69 88 GLN A O 1
ATOM 649 N N . THR A 1 89 ? -4.801 3.398 0.072 1 95.31 89 THR A N 1
ATOM 650 C CA . THR A 1 89 ? -3.621 3.334 0.928 1 95.31 89 THR A CA 1
ATOM 651 C C . THR A 1 89 ? -3.717 4.355 2.057 1 95.31 89 THR A C 1
ATOM 653 O O . THR A 1 89 ? -3.17 4.145 3.141 1 95.31 89 THR A O 1
ATOM 656 N N . PHE A 1 90 ? -4.457 5.512 1.807 1 94.44 90 PHE A N 1
ATOM 657 C CA . PHE A 1 90 ? -4.672 6.504 2.855 1 94.44 90 PHE A CA 1
ATOM 658 C C . PHE A 1 90 ? -6.07 6.363 3.449 1 94.44 90 PHE A C 1
ATOM 660 O O . PHE A 1 90 ? -7.062 6.699 2.799 1 94.44 90 PHE A O 1
ATOM 667 N N . PRO A 1 91 ? -6.359 5.828 4.66 1 88.25 91 PRO A N 1
ATOM 668 C CA . PRO A 1 91 ? -7.676 5.586 5.246 1 88.25 91 PRO A CA 1
ATOM 669 C C . PRO A 1 91 ? -8.25 6.82 5.938 1 88.25 91 PRO A C 1
ATOM 671 O O . PRO A 1 91 ? -9.414 6.812 6.359 1 88.25 91 PRO A O 1
ATOM 674 N N . ASN A 1 92 ? -7.797 7.938 5.711 1 86.94 92 ASN A N 1
ATOM 675 C CA . ASN A 1 92 ? -8.195 9.156 6.41 1 86.94 92 ASN A CA 1
ATOM 676 C C . ASN A 1 92 ? -8.68 8.852 7.828 1 86.94 92 ASN A C 1
ATOM 678 O O . ASN A 1 92 ? -9.812 8.406 8.023 1 86.94 92 ASN A O 1
ATOM 682 N N . TYR A 1 93 ? -8.102 9.07 8.844 1 88.44 93 TYR A N 1
ATOM 683 C CA . TYR A 1 93 ? -8.438 8.781 10.234 1 88.44 93 TYR A CA 1
ATOM 684 C C . TYR A 1 93 ? -9.078 10 10.906 1 88.44 93 TYR A C 1
ATOM 686 O O . TYR A 1 93 ? -9.445 9.945 12.078 1 88.44 93 TYR A O 1
ATOM 694 N N . GLY A 1 94 ? -9.164 11.094 10.164 1 86.25 94 GLY A N 1
ATOM 695 C CA . GLY A 1 94 ? -9.883 12.266 10.641 1 86.25 94 GLY A CA 1
ATOM 696 C C . GLY A 1 94 ? -9.008 13.219 11.438 1 86.25 94 GLY A C 1
ATOM 697 O O . GLY A 1 94 ? -9.516 14.164 12.055 1 86.25 94 GLY A O 1
ATOM 698 N N . TYR A 1 95 ? -7.746 13.023 11.477 1 89.12 95 TYR A N 1
ATOM 699 C CA . TYR A 1 95 ? -6.855 13.875 12.25 1 89.12 95 TYR A CA 1
ATOM 700 C C . TYR A 1 95 ? -6.801 15.281 11.672 1 89.12 95 TYR A C 1
ATOM 702 O O . TYR A 1 95 ? -6.805 16.266 12.422 1 89.12 95 TYR A O 1
ATOM 710 N N . PHE A 1 96 ? -6.73 15.391 10.438 1 87.69 96 PHE A N 1
ATOM 711 C CA . PHE A 1 96 ? -6.723 16.719 9.836 1 87.69 96 PHE A CA 1
ATOM 712 C C . PHE A 1 96 ? -7.965 17.5 10.242 1 87.69 96 PHE A C 1
ATOM 714 O O . PHE A 1 96 ? -7.875 18.672 10.625 1 87.69 96 PHE A O 1
ATOM 721 N N . ASP A 1 97 ? -9.102 16.828 10.133 1 83.94 97 ASP A N 1
ATOM 722 C CA . ASP A 1 97 ? -10.359 17.469 10.5 1 83.94 97 ASP A CA 1
ATOM 723 C C . ASP A 1 97 ? -10.344 17.906 11.969 1 83.94 97 ASP A C 1
ATOM 725 O O . ASP A 1 97 ? -10.82 18.984 12.305 1 83.94 97 ASP A O 1
ATOM 729 N N . ARG A 1 98 ? -9.828 17.094 12.734 1 84.81 98 ARG A N 1
ATOM 730 C CA . ARG A 1 98 ? -9.781 17.391 14.164 1 84.81 98 ARG A CA 1
ATOM 731 C C . ARG A 1 98 ? -8.805 18.516 14.469 1 84.81 98 ARG A C 1
ATOM 733 O O . ARG A 1 98 ? -9.125 19.438 15.203 1 84.81 98 ARG A O 1
ATOM 740 N N . VAL A 1 99 ? -7.676 18.438 13.953 1 87.38 99 VAL A N 1
ATOM 741 C CA . VAL A 1 99 ? -6.574 19.344 14.266 1 87.38 99 VAL A CA 1
ATOM 742 C C . VAL A 1 99 ? -6.895 20.75 13.75 1 87.38 99 VAL A C 1
ATOM 744 O O . VAL A 1 99 ? -6.57 21.75 14.398 1 87.38 99 VAL A O 1
ATOM 747 N N . PHE A 1 100 ? -7.613 20.781 12.664 1 84.06 100 PHE A N 1
ATOM 748 C CA . PHE A 1 100 ? -7.844 22.078 12.039 1 84.06 100 PHE A CA 1
ATOM 749 C C . PHE A 1 100 ? -9.32 22.438 12.062 1 84.06 100 PHE A C 1
ATOM 751 O O . PHE A 1 100 ? -9.797 23.188 11.211 1 84.06 100 PHE A O 1
ATOM 758 N N . LYS A 1 101 ? -10.055 21.844 12.93 1 80.44 101 LYS A N 1
ATOM 759 C CA . LYS A 1 101 ? -11.492 22.047 13.055 1 80.44 101 LYS A CA 1
ATOM 760 C C . LYS A 1 101 ? -11.82 23.531 13.242 1 80.44 101 LYS A C 1
ATOM 762 O O . LYS A 1 101 ? -12.898 23.984 12.844 1 80.44 101 LYS A O 1
ATOM 767 N N . ASP A 1 102 ? -10.922 24.25 13.805 1 79.75 102 ASP A N 1
ATOM 768 C CA . ASP A 1 102 ? -11.172 25.656 14.125 1 79.75 102 ASP A CA 1
ATOM 769 C C . ASP A 1 102 ? -10.719 26.562 12.992 1 79.75 102 ASP A C 1
ATOM 771 O O . ASP A 1 102 ? -10.852 27.797 13.086 1 79.75 102 ASP A O 1
ATOM 775 N N . VAL A 1 103 ? -10.117 25.969 11.961 1 78.56 103 VAL A N 1
ATOM 776 C CA . VAL A 1 103 ? -9.688 26.734 10.812 1 78.56 103 VAL A CA 1
ATOM 777 C C . VAL A 1 103 ? -10.719 26.625 9.688 1 78.56 103 VAL A C 1
ATOM 779 O O . VAL A 1 103 ? -10.781 25.594 9 1 78.56 103 VAL A O 1
ATOM 782 N N . GLU A 1 104 ? -11.664 27.344 9.617 1 65.75 104 GLU A N 1
ATOM 783 C CA . GLU A 1 104 ? -12.742 27.328 8.633 1 65.75 104 GLU A CA 1
ATOM 784 C C . GLU A 1 104 ? -12.289 27.938 7.312 1 65.75 104 GLU A C 1
ATOM 786 O O . GLU A 1 104 ? -11.57 28.953 7.305 1 65.75 104 GLU A O 1
ATOM 791 N N . PRO A 1 105 ? -12.664 27.344 6.148 1 61.94 105 PRO A N 1
ATOM 792 C CA . PRO A 1 105 ? -13.359 26.109 5.805 1 61.94 105 PRO A CA 1
ATOM 793 C C . PRO A 1 105 ? -12.406 24.938 5.59 1 61.94 105 PRO A C 1
ATOM 795 O O . PRO A 1 105 ? -12.688 24.047 4.789 1 61.94 105 PRO A O 1
ATOM 798 N N . VAL A 1 106 ? -11.117 24.922 6.148 1 60.19 106 VAL A N 1
ATOM 799 C CA . VAL A 1 106 ? -9.945 24.094 5.898 1 60.19 106 VAL A CA 1
ATOM 800 C C . VAL A 1 106 ? -10.242 22.641 6.25 1 60.19 106 VAL A C 1
ATOM 802 O O . VAL A 1 106 ? -9.836 21.734 5.535 1 60.19 106 VAL A O 1
ATOM 805 N N . ALA A 1 107 ? -11.102 22.438 7.266 1 58.44 107 ALA A N 1
ATOM 806 C CA . ALA A 1 107 ? -11.273 21.094 7.812 1 58.44 107 ALA A CA 1
ATOM 807 C C . ALA A 1 107 ? -11.734 20.125 6.738 1 58.44 107 ALA A C 1
ATOM 809 O O . ALA A 1 107 ? -11.18 19.031 6.594 1 58.44 107 ALA A O 1
ATOM 810 N N . HIS A 1 108 ? -12.609 20.5 5.906 1 61.19 108 HIS A N 1
ATOM 811 C CA . HIS A 1 108 ? -13.188 19.516 4.996 1 61.19 108 HIS A CA 1
ATOM 812 C C . HIS A 1 108 ? -12.383 19.422 3.707 1 61.19 108 HIS A C 1
ATOM 814 O O . HIS A 1 108 ? -12.219 18.328 3.15 1 61.19 108 HIS A O 1
ATOM 820 N N . GLU A 1 109 ? -11.602 20.391 3.543 1 68.38 109 GLU A N 1
ATOM 821 C CA . GLU A 1 109 ? -10.859 20.469 2.287 1 68.38 109 GLU A CA 1
ATOM 822 C C . GLU A 1 109 ? -9.523 19.734 2.391 1 68.38 109 GLU A C 1
ATOM 824 O O . GLU A 1 109 ? -9.055 19.125 1.418 1 68.38 109 GLU A O 1
ATOM 829 N N . GLY A 1 110 ? -8.984 19.703 3.58 1 67.94 110 GLY A N 1
ATOM 830 C CA . GLY A 1 110 ? -7.672 19.094 3.744 1 67.94 110 GLY A CA 1
ATOM 831 C C . GLY A 1 110 ? -7.668 17.594 3.5 1 67.94 110 GLY A C 1
ATOM 832 O O . GLY A 1 110 ? -6.824 17.094 2.76 1 67.94 110 GLY A O 1
ATOM 833 N N . THR A 1 111 ? -8.68 17 4.062 1 77.38 111 THR A N 1
ATOM 834 C CA . THR A 1 111 ? -8.797 15.562 3.893 1 77.38 111 THR A CA 1
ATOM 835 C C . THR A 1 111 ? -9.07 15.211 2.434 1 77.38 111 THR A C 1
ATOM 837 O O . THR A 1 111 ? -8.562 14.211 1.927 1 77.38 111 THR A O 1
ATOM 840 N N . LYS A 1 112 ? -9.711 16.125 1.826 1 84 112 LYS A N 1
ATOM 841 C CA . LYS A 1 112 ? -10.008 15.883 0.418 1 84 112 LYS A CA 1
ATOM 842 C C . LYS A 1 112 ? -8.75 15.969 -0.434 1 84 112 LYS A C 1
ATOM 844 O O . LYS A 1 112 ? -8.562 15.188 -1.367 1 84 112 LYS A O 1
ATOM 849 N N . VAL A 1 113 ? -7.918 16.906 -0.058 1 86.06 113 VAL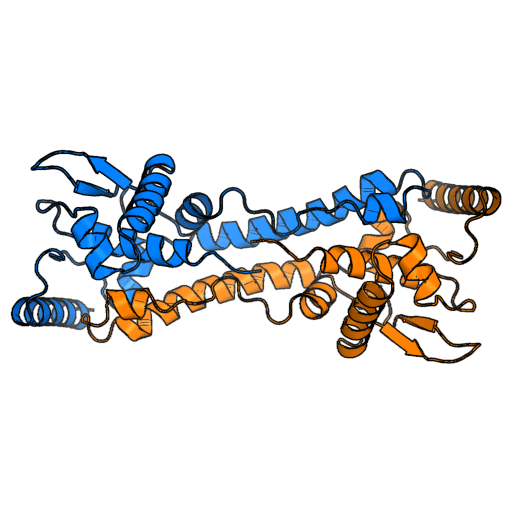 A N 1
ATOM 850 C CA . VAL A 1 113 ? -6.688 17.109 -0.816 1 86.06 113 VAL A CA 1
ATOM 851 C C . VAL A 1 113 ? -5.766 15.906 -0.656 1 86.06 113 VAL A C 1
ATOM 853 O O . VAL A 1 113 ? -5.293 15.344 -1.646 1 86.06 113 VAL A O 1
ATOM 856 N N . VAL A 1 114 ? -5.543 15.492 0.553 1 89.75 114 VAL A N 1
ATOM 857 C CA . VAL A 1 114 ? -4.652 14.367 0.823 1 89.75 114 VAL A CA 1
ATOM 858 C C . VAL A 1 114 ? -5.23 13.094 0.212 1 89.75 114 VAL A C 1
ATOM 860 O O . VAL A 1 114 ? -4.512 12.32 -0.43 1 89.75 114 VAL A O 1
ATOM 863 N N . ASN A 1 115 ? -6.543 12.961 0.365 1 92 115 ASN A N 1
ATOM 864 C CA . ASN A 1 115 ? -7.223 11.82 -0.23 1 92 115 ASN A CA 1
ATOM 865 C C . ASN A 1 115 ? -7.043 11.789 -1.746 1 92 115 ASN A C 1
ATOM 867 O O . ASN A 1 115 ? -6.805 10.727 -2.326 1 92 115 ASN A O 1
ATOM 871 N N . GLY A 1 116 ? -7.219 12.961 -2.373 1 93.38 116 GLY A N 1
ATOM 872 C CA . GLY A 1 116 ? -7.051 13.047 -3.814 1 93.38 116 GLY A CA 1
ATOM 873 C C . GLY A 1 116 ? -5.652 12.672 -4.273 1 93.38 116 GLY A C 1
ATOM 874 O O . GLY A 1 116 ? -5.488 11.969 -5.273 1 93.38 116 GLY A O 1
ATOM 875 N N . ILE A 1 117 ? -4.684 13.078 -3.576 1 94.62 117 ILE A N 1
ATOM 876 C CA . ILE A 1 117 ? -3.285 12.797 -3.895 1 94.62 117 ILE A CA 1
ATOM 877 C C . ILE A 1 117 ? -3.025 11.297 -3.814 1 94.62 117 ILE A C 1
ATOM 879 O O . ILE A 1 117 ? -2.482 10.703 -4.75 1 94.62 117 ILE A O 1
ATOM 883 N N . PHE A 1 118 ? -3.479 10.672 -2.777 1 96.44 118 PHE A N 1
ATOM 884 C CA . PHE A 1 118 ? -3.209 9.25 -2.605 1 96.44 118 PHE A CA 1
ATOM 885 C C . PHE A 1 118 ? -4.062 8.422 -3.559 1 96.44 118 PHE A C 1
ATOM 887 O O . PHE A 1 118 ? -3.627 7.367 -4.031 1 96.44 118 PHE A O 1
ATOM 894 N N . SER A 1 119 ? -5.27 8.891 -3.82 1 96.81 119 SER A N 1
ATOM 895 C CA . SER A 1 119 ? -6.078 8.211 -4.828 1 96.81 119 SER A CA 1
ATOM 896 C C . SER A 1 119 ? -5.359 8.164 -6.172 1 96.81 119 SER A C 1
ATOM 898 O O . SER A 1 119 ? -5.379 7.133 -6.852 1 96.81 119 SER A O 1
ATOM 900 N N . ARG A 1 120 ? -4.746 9.234 -6.535 1 97.81 120 ARG A N 1
ATOM 901 C CA . ARG A 1 120 ? -4.004 9.273 -7.793 1 97.81 120 ARG A CA 1
ATOM 902 C C . ARG A 1 120 ? -2.781 8.367 -7.734 1 97.81 120 ARG A C 1
ATOM 904 O O . ARG A 1 120 ? -2.486 7.66 -8.703 1 97.81 120 ARG A O 1
ATOM 911 N N . ALA A 1 121 ? -2.045 8.391 -6.633 1 98.12 121 ALA A N 1
ATOM 912 C CA . ALA A 1 121 ? -0.916 7.484 -6.461 1 98.12 121 ALA A CA 1
ATOM 913 C C . ALA A 1 121 ? -1.361 6.027 -6.57 1 98.12 121 ALA A C 1
ATOM 915 O O . ALA A 1 121 ? -0.728 5.23 -7.266 1 98.12 121 ALA A O 1
ATOM 916 N N . ASP A 1 122 ? -2.486 5.719 -5.887 1 97.81 122 ASP A N 1
ATOM 917 C CA . ASP A 1 122 ? -3.047 4.371 -5.926 1 97.81 122 ASP A CA 1
ATOM 918 C C . ASP A 1 122 ? -3.393 3.959 -7.355 1 97.81 122 ASP A C 1
ATOM 920 O O . ASP A 1 122 ? -3.143 2.82 -7.754 1 97.81 122 ASP A O 1
ATOM 924 N N . GLN A 1 123 ? -3.949 4.879 -8.086 1 98.12 123 GLN A N 1
ATOM 925 C CA . GLN A 1 123 ? -4.344 4.586 -9.461 1 98.12 123 GLN A CA 1
ATOM 926 C C . GLN A 1 123 ? -3.125 4.285 -10.328 1 98.12 123 GLN A C 1
ATOM 928 O O . GLN A 1 123 ? -3.17 3.396 -11.188 1 98.12 123 GLN A O 1
ATOM 933 N N . LEU A 1 124 ? -2.051 4.98 -10.125 1 98.56 124 LEU A N 1
ATOM 934 C CA . LEU A 1 124 ? -0.822 4.719 -10.867 1 98.56 124 LEU A CA 1
ATOM 935 C C . LEU A 1 124 ? -0.285 3.326 -10.555 1 98.56 124 LEU A C 1
ATOM 937 O O . LEU A 1 124 ? 0.157 2.609 -11.453 1 98.56 124 LEU A O 1
ATOM 941 N N . TRP A 1 125 ? -0.322 2.982 -9.305 1 98.31 125 TRP A N 1
ATOM 942 C CA . TRP A 1 125 ? 0.081 1.66 -8.836 1 98.31 125 TRP A CA 1
ATOM 943 C C . TRP A 1 125 ? -0.768 0.571 -9.484 1 98.31 125 TRP A C 1
ATOM 945 O O . TRP A 1 125 ? -0.235 -0.372 -10.078 1 98.31 125 TRP A O 1
ATOM 955 N N . LEU A 1 126 ? -2.047 0.773 -9.531 1 98.12 126 LEU A N 1
ATOM 956 C CA . LEU A 1 126 ? -2.988 -0.193 -10.094 1 98.12 126 LEU A CA 1
ATOM 957 C C . LEU A 1 126 ? -2.865 -0.255 -11.609 1 98.12 126 LEU A C 1
ATOM 959 O O . LEU A 1 126 ? -2.934 -1.336 -12.195 1 98.12 126 LEU A O 1
ATOM 963 N N . ASP A 1 127 ? -2.744 0.917 -12.273 1 98.56 127 ASP A N 1
ATOM 964 C CA . ASP A 1 127 ? -2.629 0.969 -13.727 1 98.56 127 ASP A CA 1
ATOM 965 C C . ASP A 1 127 ? -1.428 0.161 -14.211 1 98.56 127 ASP A C 1
ATOM 967 O O . ASP A 1 127 ? -1.517 -0.554 -15.211 1 98.56 127 ASP A O 1
ATOM 971 N N . PHE A 1 128 ? -0.335 0.289 -13.562 1 98.62 128 PHE A N 1
ATOM 972 C CA . PHE A 1 128 ? 0.849 -0.479 -13.93 1 98.62 128 PHE A CA 1
ATOM 973 C C . PHE A 1 128 ? 0.594 -1.974 -13.773 1 98.62 128 PHE A C 1
ATOM 975 O O . PHE A 1 128 ? 0.913 -2.76 -14.672 1 98.62 128 PHE A O 1
ATOM 982 N N . LEU A 1 129 ? 0.002 -2.432 -12.609 1 98 129 LEU A N 1
ATOM 983 C CA . LEU A 1 129 ? -0.251 -3.838 -12.32 1 98 129 LEU A CA 1
ATOM 984 C C . LEU A 1 129 ? -1.289 -4.414 -13.273 1 98 129 LEU A C 1
ATOM 986 O O . LEU A 1 129 ? -1.286 -5.613 -13.555 1 98 129 LEU A O 1
ATOM 990 N N . ASP A 1 130 ? -2.176 -3.559 -13.758 1 98.25 130 ASP A N 1
ATOM 991 C CA . ASP A 1 130 ? -3.217 -3.973 -14.695 1 98.25 130 ASP A CA 1
ATOM 992 C C . ASP A 1 130 ? -2.611 -4.453 -16.016 1 98.25 130 ASP A C 1
ATOM 994 O O . ASP A 1 130 ? -3.211 -5.266 -16.719 1 98.25 130 ASP A O 1
ATOM 998 N N . GLN A 1 131 ? -1.437 -3.99 -16.312 1 97.94 131 GLN A N 1
ATOM 999 C CA . GLN A 1 131 ? -0.758 -4.355 -17.562 1 97.94 131 GLN A CA 1
ATOM 1000 C C . GLN A 1 131 ? 0.012 -5.664 -17.391 1 97.94 131 GLN A C 1
ATOM 1002 O O . GLN A 1 131 ? 0.481 -6.238 -18.375 1 97.94 131 GLN A O 1
ATOM 1007 N N . GLN A 1 132 ? 0.201 -6.09 -16.203 1 97.44 132 GLN A N 1
ATOM 1008 C CA . GLN A 1 132 ? 0.891 -7.344 -15.922 1 97.44 132 GLN A CA 1
ATOM 1009 C C . GLN A 1 132 ? -0.086 -8.516 -15.891 1 97.44 132 GLN A C 1
ATOM 1011 O O . GLN A 1 132 ? -0.844 -8.68 -14.93 1 97.44 132 GLN A O 1
ATOM 1016 N N . LYS A 1 133 ? -0.033 -9.32 -16.969 1 97.69 133 LYS A N 1
ATOM 1017 C CA . LYS A 1 133 ? -0.993 -10.414 -17.109 1 97.69 133 LYS A CA 1
ATOM 1018 C C . LYS A 1 133 ? -0.425 -11.719 -16.578 1 97.69 133 LYS A C 1
ATOM 1020 O O . LYS A 1 133 ? 0.784 -11.953 -16.641 1 97.69 133 LYS A O 1
ATOM 1025 N N . LEU A 1 134 ? -1.299 -12.578 -16.078 1 96.12 134 LEU A N 1
ATOM 1026 C CA . LEU A 1 134 ? -0.939 -13.867 -15.484 1 96.12 134 LEU A CA 1
ATOM 1027 C C . LEU A 1 134 ? -0.145 -14.711 -16.469 1 96.12 134 LEU A C 1
ATOM 1029 O O . LEU A 1 134 ? 0.848 -15.344 -16.109 1 96.12 134 LEU A O 1
ATOM 1033 N N . ALA A 1 135 ? -0.544 -14.695 -17.734 1 95.31 135 ALA A N 1
ATOM 1034 C CA . ALA A 1 135 ? 0.143 -15.484 -18.75 1 95.31 135 ALA A CA 1
ATOM 1035 C C . ALA A 1 135 ? 1.613 -15.086 -18.859 1 95.31 135 ALA A C 1
ATOM 1037 O O . ALA A 1 135 ? 2.494 -15.945 -18.891 1 95.31 135 ALA A O 1
ATOM 1038 N N . THR A 1 136 ? 1.836 -13.789 -18.891 1 91.12 136 THR A N 1
ATOM 1039 C CA . THR A 1 136 ? 3.199 -13.281 -19 1 91.12 136 THR A CA 1
ATOM 1040 C C . THR A 1 136 ? 4.008 -13.641 -17.75 1 91.12 136 THR A C 1
ATOM 1042 O O . THR A 1 136 ? 5.172 -14.031 -17.859 1 91.12 136 THR A O 1
ATOM 1045 N N . LEU A 1 137 ? 3.389 -13.578 -16.656 1 88 137 LEU A N 1
ATOM 1046 C CA . LEU A 1 137 ? 4.051 -13.906 -15.391 1 88 137 LEU A CA 1
ATOM 1047 C C . LEU A 1 137 ? 4.449 -15.375 -15.359 1 88 137 LEU A C 1
ATOM 1049 O O . LEU A 1 137 ? 5.555 -15.719 -14.938 1 88 137 LEU A O 1
ATOM 1053 N N . ILE A 1 138 ? 3.555 -16.203 -15.789 1 89.62 138 ILE A N 1
ATOM 1054 C CA . ILE A 1 138 ? 3.809 -17.641 -15.805 1 89.62 138 ILE A CA 1
ATOM 1055 C C . ILE A 1 138 ? 4.992 -17.953 -16.719 1 89.62 138 ILE A C 1
ATOM 1057 O O . ILE A 1 138 ? 5.902 -18.688 -16.344 1 89.62 138 ILE A O 1
ATOM 1061 N N . LYS A 1 139 ? 4.961 -17.359 -17.859 1 88.44 139 LYS A N 1
ATOM 1062 C CA . LYS A 1 139 ? 6.039 -17.578 -18.828 1 88.44 139 LYS A CA 1
ATOM 1063 C C . LYS A 1 139 ? 7.383 -17.141 -18.25 1 88.44 139 LYS A C 1
ATOM 1065 O O . LYS A 1 139 ? 8.391 -17.812 -18.438 1 88.44 139 LYS A O 1
ATOM 1070 N N . GLU A 1 140 ? 7.348 -16.031 -17.531 1 84.62 140 GLU A N 1
ATOM 1071 C CA . GLU A 1 140 ? 8.578 -15.531 -16.938 1 84.62 140 GLU A CA 1
ATOM 1072 C C . GLU A 1 140 ? 9 -16.391 -15.742 1 84.62 140 GLU A C 1
ATOM 1074 O O . GLU A 1 140 ? 10.188 -16.688 -15.57 1 84.62 140 GLU A O 1
ATOM 1079 N N . LEU A 1 141 ? 8.023 -16.812 -14.992 1 82 141 LEU A N 1
ATOM 1080 C CA . LEU A 1 141 ? 8.281 -17.609 -13.797 1 82 141 LEU A CA 1
ATOM 1081 C C . LEU A 1 141 ? 8.867 -18.969 -14.156 1 82 141 LEU A C 1
ATOM 1083 O O . LEU A 1 141 ? 9.805 -19.438 -13.516 1 82 141 LEU A O 1
ATOM 1087 N N . LEU A 1 142 ? 8.336 -19.5 -15.211 1 80.75 142 LEU A N 1
ATOM 1088 C CA . LEU A 1 142 ? 8.734 -20.844 -15.602 1 80.75 142 LEU A CA 1
ATOM 1089 C C . LEU A 1 142 ? 9.789 -20.797 -16.703 1 80.75 142 LEU A C 1
ATOM 1091 O O . LEU A 1 142 ? 10.273 -21.844 -17.141 1 80.75 142 LEU A O 1
ATOM 1095 N N . VAL A 1 143 ? 10.18 -19.562 -17.172 1 81.75 143 VAL A N 1
ATOM 1096 C CA . VAL A 1 143 ? 11.18 -19.328 -18.203 1 81.75 143 VAL A CA 1
ATOM 1097 C C . VAL A 1 143 ? 10.812 -20.109 -19.469 1 81.75 143 VAL A C 1
ATOM 1099 O O . VAL A 1 143 ? 11.625 -20.875 -20 1 81.75 143 VAL A O 1
ATOM 1102 N N . VAL A 1 144 ? 9.531 -19.984 -19.875 1 83.75 144 VAL A N 1
ATOM 1103 C CA . VAL A 1 144 ? 9.008 -20.641 -21.062 1 83.75 144 VAL A CA 1
ATOM 1104 C C . VAL A 1 144 ? 8.352 -19.609 -21.969 1 83.75 144 VAL A C 1
ATOM 1106 O O . VAL A 1 144 ? 8.047 -18.5 -21.531 1 83.75 144 VAL A O 1
ATOM 1109 N N . THR A 1 145 ? 8.117 -19.953 -23.219 1 88 145 THR A N 1
ATOM 1110 C CA . THR A 1 145 ? 7.516 -19.031 -24.188 1 88 145 THR A CA 1
ATOM 1111 C C . THR A 1 145 ? 6.02 -19.297 -24.328 1 88 145 THR A C 1
ATOM 1113 O O . THR A 1 145 ? 5.281 -18.469 -24.859 1 88 145 THR A O 1
ATOM 1116 N N . GLN A 1 146 ? 5.648 -20.578 -23.938 1 90.88 146 GLN A N 1
ATOM 1117 C CA . GLN A 1 146 ? 4.246 -20.969 -23.891 1 90.88 146 GLN A CA 1
ATOM 1118 C C . GLN A 1 146 ? 3.881 -21.562 -22.531 1 90.88 146 GLN A C 1
ATOM 1120 O O . GLN A 1 146 ? 4.719 -22.188 -21.875 1 90.88 146 GLN A O 1
ATOM 1125 N N . ILE A 1 147 ? 2.678 -21.375 -22.188 1 91.69 147 ILE A N 1
ATOM 1126 C CA . ILE A 1 147 ? 2.238 -21.906 -20.906 1 91.69 147 ILE A CA 1
ATOM 1127 C C . ILE A 1 147 ? 2.207 -23.438 -20.969 1 91.69 147 ILE A C 1
ATOM 1129 O O . ILE A 1 147 ? 1.493 -24.016 -21.797 1 91.69 147 ILE A O 1
ATOM 1133 N N . PRO A 1 148 ? 2.943 -24.047 -20.172 1 88.56 148 PRO A N 1
ATOM 1134 C CA . PRO A 1 148 ? 2.947 -25.5 -20.188 1 88.56 148 PRO A CA 1
ATOM 1135 C C . PRO A 1 148 ? 1.673 -26.109 -19.594 1 88.56 148 PRO A C 1
ATOM 1137 O O . PRO A 1 148 ? 0.974 -25.438 -18.828 1 88.56 148 PRO A O 1
ATOM 1140 N N . VAL A 1 149 ? 1.41 -27.312 -20.047 1 89.19 149 VAL A N 1
ATOM 1141 C CA . VAL A 1 149 ? 0.324 -28.109 -19.484 1 89.19 149 VAL A CA 1
ATOM 1142 C C . VAL A 1 149 ? 0.899 -29.203 -18.594 1 89.19 149 VAL A C 1
ATOM 1144 O O . VAL A 1 149 ? 1.673 -30.047 -19.062 1 89.19 149 VAL A O 1
ATOM 1147 N N . LEU A 1 150 ? 0.481 -29.062 -17.328 1 87.44 150 LEU A N 1
ATOM 1148 C CA . LEU A 1 150 ? 1.029 -29.969 -16.312 1 87.44 150 LEU A CA 1
ATOM 1149 C C . LEU A 1 150 ? -0.086 -30.688 -15.562 1 87.44 150 LEU A C 1
ATOM 1151 O O . LEU A 1 150 ? -1.263 -30.359 -15.727 1 87.44 150 LEU A O 1
ATOM 1155 N N . ASP A 1 151 ? 0.313 -31.734 -14.906 1 88.88 151 ASP A N 1
ATOM 1156 C CA . ASP A 1 151 ? -0.594 -32.406 -13.977 1 88.88 151 ASP A CA 1
ATOM 1157 C C . ASP A 1 151 ? -0.09 -32.281 -12.539 1 88.88 151 ASP A C 1
ATOM 1159 O O . ASP A 1 151 ? 0.823 -33 -12.141 1 88.88 151 ASP A O 1
ATOM 1163 N N . TRP A 1 152 ? -0.773 -31.453 -11.758 1 89.19 152 TRP A N 1
ATOM 1164 C CA . TRP A 1 152 ? -0.335 -31.156 -10.398 1 89.19 152 TRP A CA 1
ATOM 1165 C C . TRP A 1 152 ? -0.917 -32.156 -9.406 1 89.19 152 TRP A C 1
ATOM 1167 O O . TRP A 1 152 ? -0.65 -32.062 -8.203 1 89.19 152 TRP A O 1
ATOM 1177 N N . THR A 1 153 ? -1.743 -33.094 -9.859 1 86.31 153 THR A N 1
ATOM 1178 C CA . THR A 1 153 ? -2.404 -34.031 -8.945 1 86.31 153 THR A CA 1
ATOM 1179 C C . THR A 1 153 ? -1.463 -35.156 -8.531 1 86.31 153 THR A C 1
ATOM 1181 O O . THR A 1 153 ? -1.718 -35.844 -7.555 1 86.31 153 THR A O 1
ATOM 1184 N N . ASN A 1 154 ? -0.442 -35.375 -9.305 1 74.56 154 ASN A N 1
ATOM 1185 C CA . ASN A 1 154 ? 0.486 -36.469 -9.055 1 74.56 154 ASN A CA 1
ATOM 1186 C C . ASN A 1 154 ? 1.881 -35.938 -8.711 1 74.56 154 ASN A C 1
ATOM 1188 O O . ASN A 1 154 ? 2.514 -35.25 -9.516 1 74.56 154 ASN A O 1
ATOM 1192 N N . TYR A 1 155 ? 2.363 -36.062 -7.488 1 69.19 155 TYR A N 1
ATOM 1193 C CA . TYR A 1 155 ? 3.625 -35.531 -6.996 1 69.19 155 TYR A CA 1
ATOM 1194 C C . TYR A 1 155 ? 4.707 -36.594 -6.965 1 69.19 155 TYR A C 1
ATOM 1196 O O . TYR A 1 155 ?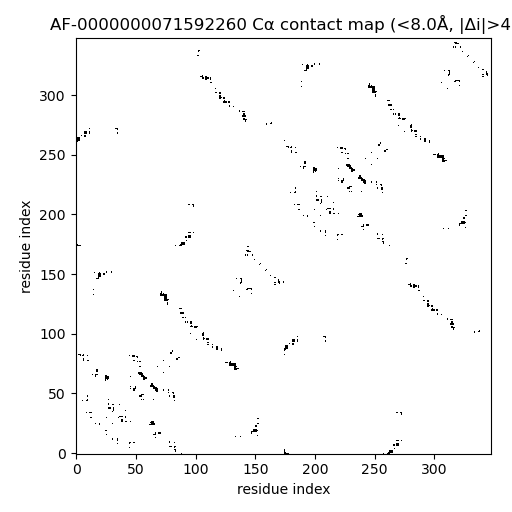 5.746 -36.406 -6.324 1 69.19 155 TYR A O 1
ATOM 1204 N N . SER A 1 156 ? 4.562 -37.469 -7.742 1 73.31 156 SER A N 1
ATOM 1205 C CA . SER A 1 156 ? 5.617 -38.469 -7.664 1 73.31 156 SER A CA 1
ATOM 1206 C C . SER A 1 156 ? 6.91 -37.969 -8.297 1 73.31 156 SER A C 1
ATOM 1208 O O . SER A 1 156 ? 6.883 -37.125 -9.195 1 73.31 156 SER A O 1
ATOM 1210 N N . ASP A 1 157 ? 7.992 -38.312 -7.641 1 72.62 157 ASP A N 1
ATOM 1211 C CA . ASP A 1 157 ? 9.32 -37.938 -8.102 1 72.62 157 ASP A CA 1
ATOM 1212 C C . ASP A 1 157 ? 9.469 -38.156 -9.609 1 72.62 157 ASP A C 1
ATOM 1214 O O . ASP A 1 157 ? 10.07 -37.344 -10.305 1 72.62 157 ASP A O 1
ATOM 1218 N N . ASP A 1 158 ? 9.008 -39.219 -10.062 1 72.81 158 ASP A N 1
ATOM 1219 C CA . ASP A 1 158 ? 9.109 -39.531 -11.484 1 72.81 158 ASP A CA 1
ATOM 1220 C C . ASP A 1 158 ? 8.344 -38.531 -12.336 1 72.81 158 ASP A C 1
ATOM 1222 O O . ASP A 1 158 ? 8.828 -38.094 -13.375 1 72.81 158 ASP A O 1
ATOM 1226 N N . LYS A 1 159 ? 7.258 -38.156 -11.844 1 76.62 159 LYS A N 1
ATOM 1227 C CA . LYS A 1 159 ? 6.43 -37.188 -12.594 1 76.62 159 LYS A CA 1
ATOM 1228 C C . LYS A 1 159 ? 7.047 -35.812 -12.594 1 76.62 159 LYS A C 1
ATOM 1230 O O . LYS A 1 159 ? 7.004 -35.094 -13.609 1 76.62 159 LYS A O 1
ATOM 1235 N N . MET A 1 160 ? 7.691 -35.625 -11.492 1 79.56 160 MET A N 1
ATOM 1236 C CA . MET A 1 160 ? 8.352 -34.312 -11.438 1 79.56 160 MET A CA 1
ATOM 1237 C C . MET A 1 160 ? 9.555 -34.281 -12.367 1 79.56 160 MET A C 1
ATOM 1239 O O . MET A 1 160 ? 9.844 -33.219 -12.961 1 79.56 160 MET A O 1
ATOM 1243 N N . ALA A 1 161 ? 10.195 -35.312 -12.453 1 80.25 161 ALA A N 1
ATOM 1244 C CA . ALA A 1 161 ? 11.312 -35.406 -13.398 1 80.25 161 ALA A CA 1
ATOM 1245 C C . ALA A 1 161 ? 10.836 -35.188 -14.828 1 80.25 161 ALA A C 1
ATOM 1247 O O . ALA A 1 161 ? 11.492 -34.531 -15.625 1 80.25 161 ALA A O 1
ATOM 1248 N N . GLN A 1 162 ? 9.711 -35.75 -15.133 1 78.31 162 GLN A N 1
ATOM 1249 C CA . GLN A 1 162 ? 9.133 -35.625 -16.453 1 78.31 162 GLN A CA 1
ATOM 1250 C C . GLN A 1 162 ? 8.727 -34.156 -16.734 1 78.31 162 GLN A C 1
ATOM 1252 O O . GLN A 1 162 ? 8.961 -33.656 -17.828 1 78.31 162 GLN A O 1
ATOM 1257 N N . LEU A 1 163 ? 8.195 -33.625 -15.742 1 77.56 163 LEU A N 1
ATOM 1258 C CA . LEU A 1 163 ? 7.797 -32.219 -15.852 1 77.56 163 LEU A CA 1
ATOM 1259 C C . LEU A 1 163 ? 9.008 -31.328 -16.094 1 77.56 163 LEU A C 1
ATOM 1261 O O . LEU A 1 163 ? 8.969 -30.438 -16.969 1 77.56 163 LEU A O 1
ATOM 1265 N N . ASN A 1 164 ? 10.055 -31.562 -15.422 1 81.44 164 ASN A N 1
ATOM 1266 C CA . ASN A 1 164 ? 11.266 -30.766 -15.594 1 81.44 164 ASN A CA 1
ATOM 1267 C C . ASN A 1 164 ? 11.883 -30.969 -16.984 1 81.44 164 ASN A C 1
ATOM 1269 O O . ASN A 1 164 ? 12.43 -30.047 -17.562 1 81.44 164 ASN A O 1
ATOM 1273 N N . ALA A 1 165 ? 11.758 -32.156 -17.406 1 82.25 165 ALA A N 1
ATOM 1274 C CA . ALA A 1 165 ? 12.242 -32.469 -18.75 1 82.25 165 ALA A CA 1
ATOM 1275 C C . ALA A 1 165 ? 11.43 -31.703 -19.812 1 82.25 165 ALA A C 1
ATOM 1277 O O . ALA A 1 165 ? 11.992 -31.172 -20.766 1 82.25 165 ALA A O 1
ATOM 1278 N N . LEU A 1 166 ? 10.164 -31.703 -19.594 1 81 166 LEU A N 1
ATOM 1279 C CA . LEU A 1 166 ? 9.281 -30.969 -20.484 1 81 166 LEU A CA 1
ATOM 1280 C C . LEU A 1 166 ? 9.625 -29.484 -20.484 1 81 166 LEU A C 1
ATOM 1282 O O . LEU A 1 166 ? 9.766 -28.875 -21.562 1 81 166 LEU A O 1
ATOM 1286 N N . LEU A 1 167 ? 9.797 -28.953 -19.375 1 81.75 167 LEU A N 1
ATOM 1287 C CA . LEU A 1 167 ? 10.109 -27.531 -19.234 1 81.75 167 LEU A CA 1
ATOM 1288 C C . LEU A 1 167 ? 11.453 -27.219 -19.875 1 81.75 167 LEU A C 1
ATOM 1290 O O . LEU A 1 167 ? 11.617 -26.172 -20.516 1 81.75 167 LEU A O 1
ATOM 1294 N N . SER A 1 168 ? 12.453 -28.094 -19.719 1 82 168 SER A N 1
ATOM 1295 C CA . SER A 1 168 ? 13.773 -27.906 -20.312 1 82 168 SER A CA 1
ATOM 1296 C C . SER A 1 168 ? 13.68 -27.891 -21.844 1 82 168 SER A C 1
ATOM 1298 O O . SER A 1 168 ? 14.359 -27.094 -22.484 1 82 168 SER A O 1
ATOM 1300 N N . ARG A 1 169 ? 12.828 -28.656 -22.375 1 82.81 169 ARG A N 1
ATOM 1301 C CA . ARG A 1 169 ? 12.633 -28.688 -23.812 1 82.81 169 ARG A CA 1
ATOM 1302 C C . ARG A 1 169 ? 11.984 -27.406 -24.312 1 82.81 169 ARG A C 1
ATOM 1304 O O . ARG A 1 169 ? 12.336 -26.891 -25.375 1 82.81 169 ARG A O 1
ATOM 1311 N N . MET A 1 170 ? 11.133 -26.969 -23.578 1 81.31 170 MET A N 1
ATOM 1312 C CA . MET A 1 170 ? 10.414 -25.75 -23.953 1 81.31 170 MET A CA 1
ATOM 1313 C C . MET A 1 170 ? 11.336 -24.547 -23.906 1 81.31 170 MET A C 1
ATOM 1315 O O . MET A 1 170 ? 11.164 -23.594 -24.672 1 81.31 170 MET A O 1
ATOM 1319 N N . ARG A 1 171 ? 12.32 -24.609 -22.984 1 76.38 171 ARG A N 1
ATOM 1320 C CA . ARG A 1 171 ? 13.281 -23.516 -22.828 1 76.38 171 ARG A CA 1
ATOM 1321 C C . ARG A 1 171 ? 14.305 -23.531 -23.953 1 76.38 171 ARG A C 1
ATOM 1323 O O . ARG A 1 171 ? 14.758 -22.469 -24.406 1 76.38 171 ARG A O 1
ATOM 1330 N N . ALA A 1 172 ? 14.75 -24.703 -24.359 1 72 172 ALA A N 1
ATOM 1331 C CA . ALA A 1 172 ? 15.75 -24.844 -25.422 1 72 172 ALA A CA 1
ATOM 1332 C C . ALA A 1 172 ? 15.203 -24.359 -26.766 1 72 172 ALA A C 1
ATOM 1334 O O . ALA A 1 172 ? 15.969 -23.953 -27.641 1 72 172 ALA A O 1
ATOM 1335 N N . HIS A 1 173 ? 13.961 -24.375 -26.828 1 63.28 173 HIS A N 1
ATOM 1336 C CA . HIS A 1 173 ? 13.359 -23.969 -28.094 1 63.28 173 HIS A CA 1
ATOM 1337 C C . HIS A 1 173 ? 12.984 -22.5 -28.078 1 63.28 173 HIS A C 1
ATOM 1339 O O . HIS A 1 173 ? 12.289 -22.016 -28.984 1 63.28 173 HIS A O 1
ATOM 1345 N N . LYS A 1 174 ? 13.656 -21.828 -27.141 1 57.81 174 LYS A N 1
ATOM 1346 C CA . LYS A 1 174 ? 13.453 -20.375 -27.062 1 57.81 174 LYS A CA 1
ATOM 1347 C C . LYS A 1 174 ? 14.422 -19.625 -27.969 1 57.81 174 LYS A C 1
ATOM 1349 O O . LYS A 1 174 ? 15.586 -20.016 -28.094 1 57.81 174 LYS A O 1
ATOM 1354 N N . MET B 1 1 ? -4.172 -2.992 2.299 1 81.69 1 MET B N 1
ATOM 1355 C CA . MET B 1 1 ? -2.9 -2.277 2.357 1 81.69 1 MET B CA 1
ATOM 1356 C C . MET B 1 1 ? -3.119 -0.804 2.684 1 81.69 1 MET B C 1
ATOM 1358 O O . MET B 1 1 ? -3.68 -0.061 1.877 1 81.69 1 MET B O 1
ATOM 1362 N N . GLN B 1 2 ? -2.824 -0.322 3.93 1 91.62 2 GLN B N 1
ATOM 1363 C CA . GLN B 1 2 ? -3.096 1.054 4.332 1 91.62 2 GLN B CA 1
ATOM 1364 C C . GLN B 1 2 ? -1.937 1.63 5.141 1 91.62 2 GLN B C 1
ATOM 1366 O O . GLN B 1 2 ? -1.216 0.892 5.812 1 91.62 2 GLN B O 1
ATOM 1371 N N . LEU B 1 3 ? -1.803 2.908 5.051 1 94.81 3 LEU B N 1
ATOM 1372 C CA . LEU B 1 3 ? -0.847 3.627 5.887 1 94.81 3 LEU B CA 1
ATOM 1373 C C . LEU B 1 3 ? -1.272 3.596 7.352 1 94.81 3 LEU B C 1
ATOM 1375 O O . LEU B 1 3 ? -2.469 3.57 7.652 1 94.81 3 LEU B O 1
ATOM 1379 N N . ALA B 1 4 ? -0.299 3.598 8.195 1 93.75 4 ALA B N 1
ATOM 1380 C CA . ALA B 1 4 ? -0.572 3.715 9.625 1 93.75 4 ALA B CA 1
ATOM 1381 C C . ALA B 1 4 ? -1.198 5.066 9.953 1 93.75 4 ALA B C 1
ATOM 1383 O O . ALA B 1 4 ? -1.007 6.043 9.227 1 93.75 4 ALA B O 1
ATOM 1384 N N . LYS B 1 5 ? -1.931 5.086 11 1 93.19 5 LYS B N 1
ATOM 1385 C CA . LYS B 1 5 ? -2.545 6.34 11.438 1 93.19 5 LYS B CA 1
ATOM 1386 C C . LYS B 1 5 ? -1.486 7.395 11.742 1 93.19 5 LYS B C 1
ATOM 1388 O O . LYS B 1 5 ? -1.734 8.594 11.594 1 93.19 5 LYS B O 1
ATOM 1393 N N . SER B 1 6 ? -0.248 6.832 12.109 1 95.06 6 SER B N 1
ATOM 1394 C CA . SER B 1 6 ? 0.852 7.734 12.445 1 95.06 6 SER B CA 1
ATOM 1395 C C . SER B 1 6 ? 1.223 8.617 11.258 1 95.06 6 SER B C 1
ATOM 1397 O O . SER B 1 6 ? 1.748 9.719 11.445 1 95.06 6 SER B O 1
ATOM 1399 N N . PHE B 1 7 ? 0.928 8.164 10.125 1 95.69 7 PHE B N 1
ATOM 1400 C CA . PHE B 1 7 ? 1.219 9 8.961 1 95.69 7 PHE B CA 1
ATOM 1401 C C . PHE B 1 7 ? 0.423 10.297 9.008 1 95.69 7 PHE B C 1
ATOM 1403 O O . PHE B 1 7 ? 0.985 11.383 8.844 1 95.69 7 PHE B O 1
ATOM 1410 N N . GLU B 1 8 ? -0.874 10.148 9.188 1 92.81 8 GLU B N 1
ATOM 1411 C CA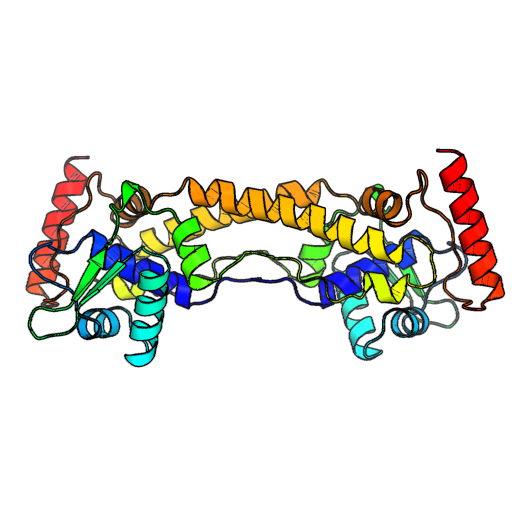 . GLU B 1 8 ? -1.718 11.336 9.234 1 92.81 8 GLU B CA 1
ATOM 1412 C C . GLU B 1 8 ? -1.335 12.242 10.406 1 92.81 8 GLU B C 1
ATOM 1414 O O . GLU B 1 8 ? -1.321 13.469 10.273 1 92.81 8 GLU B O 1
ATOM 1419 N N . GLN B 1 9 ? -1.047 11.68 11.484 1 95.06 9 GLN B N 1
ATOM 1420 C CA . GLN B 1 9 ? -0.61 12.453 12.641 1 95.06 9 GLN B CA 1
ATOM 1421 C C . GLN B 1 9 ? 0.683 13.203 12.352 1 95.06 9 GLN B C 1
ATOM 1423 O O . GLN B 1 9 ? 0.807 14.383 12.68 1 95.06 9 GLN B O 1
ATOM 1428 N N . ALA B 1 10 ? 1.617 12.492 11.766 1 96.69 10 ALA B N 1
ATOM 1429 C CA . ALA B 1 10 ? 2.881 13.117 11.383 1 96.69 10 ALA B CA 1
ATOM 1430 C C . ALA B 1 10 ? 2.652 14.281 10.422 1 96.69 10 ALA B C 1
ATOM 1432 O O . ALA B 1 10 ? 3.275 15.336 10.555 1 96.69 10 ALA B O 1
ATOM 1433 N N . ALA B 1 11 ? 1.759 14.023 9.461 1 94.06 11 ALA B N 1
ATOM 1434 C CA . ALA B 1 11 ? 1.425 15.086 8.516 1 94.06 11 ALA B CA 1
ATOM 1435 C C . ALA B 1 11 ? 0.844 16.297 9.242 1 94.06 11 ALA B C 1
ATOM 1437 O O . ALA B 1 11 ? 1.186 17.438 8.922 1 94.06 11 ALA B O 1
ATOM 1438 N N . CYS B 1 12 ? 0.012 16.094 10.18 1 93.31 12 CYS B N 1
ATOM 1439 C CA . CYS B 1 12 ? -0.549 17.188 10.977 1 93.31 12 CYS B CA 1
ATOM 1440 C C . CYS B 1 12 ? 0.546 17.938 11.727 1 93.31 12 CYS B C 1
ATOM 1442 O O . CYS B 1 12 ? 0.557 19.172 11.758 1 93.31 12 CYS B O 1
ATOM 1444 N N . VAL B 1 13 ? 1.438 17.203 12.336 1 96.44 13 VAL B N 1
ATOM 1445 C CA . VAL B 1 13 ? 2.559 17.812 13.047 1 96.44 13 VAL B CA 1
ATOM 1446 C C . VAL B 1 13 ? 3.318 18.75 12.109 1 96.44 13 VAL B C 1
ATOM 1448 O O . VAL B 1 13 ? 3.598 19.891 12.461 1 96.44 13 VAL B O 1
ATOM 1451 N N . LEU B 1 14 ? 3.582 18.281 10.945 1 97.12 14 LEU B N 1
ATOM 1452 C CA . LEU B 1 14 ? 4.383 19.047 9.992 1 97.12 14 LEU B CA 1
ATOM 1453 C C . LEU B 1 14 ? 3.643 20.297 9.539 1 97.12 14 LEU B C 1
ATOM 1455 O O . LEU B 1 14 ? 4.25 21.359 9.375 1 97.12 14 LEU B O 1
ATOM 1459 N N . VAL B 1 15 ? 2.346 20.188 9.312 1 93.56 15 VAL B N 1
ATOM 1460 C CA . VAL B 1 15 ? 1.56 21.344 8.914 1 93.56 15 VAL B CA 1
ATOM 1461 C C . VAL B 1 15 ? 1.56 22.375 10.031 1 93.56 15 VAL B C 1
ATOM 1463 O O . VAL B 1 15 ? 1.732 23.578 9.789 1 93.56 15 VAL B O 1
ATOM 1466 N N . LEU B 1 16 ? 1.4 21.953 11.25 1 94 16 LEU B N 1
ATOM 1467 C CA . LEU B 1 16 ? 1.422 22.844 12.406 1 94 16 LEU B CA 1
ATOM 1468 C C . LEU B 1 16 ? 2.764 23.562 12.516 1 94 16 LEU B C 1
ATOM 1470 O O . LEU B 1 16 ? 2.809 24.781 12.695 1 94 16 LEU B O 1
ATOM 1474 N N . LEU B 1 17 ? 3.766 22.812 12.328 1 96.62 17 LEU B N 1
ATOM 1475 C CA . LEU B 1 17 ? 5.102 23.391 12.445 1 96.62 17 LEU B CA 1
ATOM 1476 C C . LEU B 1 17 ? 5.371 24.359 11.305 1 96.62 17 LEU B C 1
ATOM 1478 O O . LEU B 1 17 ? 5.977 25.422 11.508 1 96.62 17 LEU B O 1
ATOM 1482 N N . ALA B 1 18 ? 4.941 23.984 10.148 1 95.88 18 ALA B N 1
ATOM 1483 C CA . ALA B 1 18 ? 5.203 24.781 8.961 1 95.88 18 ALA B CA 1
ATOM 1484 C C . ALA B 1 18 ? 4.477 26.125 9.031 1 95.88 18 ALA B C 1
ATOM 1486 O O . ALA B 1 18 ? 4.871 27.094 8.375 1 95.88 18 ALA B O 1
ATOM 1487 N N . THR B 1 19 ? 3.412 26.219 9.773 1 93.12 19 THR B N 1
ATOM 1488 C CA . THR B 1 19 ? 2.6 27.422 9.828 1 93.12 19 THR B CA 1
ATOM 1489 C C . THR B 1 19 ? 2.83 28.172 11.133 1 93.12 19 THR B C 1
ATOM 1491 O O . THR B 1 19 ? 2.264 29.25 11.344 1 93.12 19 THR B O 1
ATOM 1494 N N . GLN B 1 20 ? 3.654 27.672 11.961 1 93.56 20 GLN B N 1
ATOM 1495 C CA . GLN B 1 20 ? 3.885 28.25 13.281 1 93.56 20 GLN B CA 1
ATOM 1496 C C . GLN B 1 20 ? 4.832 29.438 13.203 1 93.56 20 GLN B C 1
ATOM 1498 O O . GLN B 1 20 ? 5.828 29.406 12.477 1 93.56 20 GLN B O 1
ATOM 1503 N N . GLN B 1 21 ? 4.539 30.438 14.039 1 91.31 21 GLN B N 1
ATOM 1504 C CA . GLN B 1 21 ? 5.465 31.547 14.211 1 91.31 21 GLN B CA 1
ATOM 1505 C C . GLN B 1 21 ? 6.852 31.047 14.625 1 91.31 21 GLN B C 1
ATOM 1507 O O . GLN B 1 21 ? 6.988 30.328 15.617 1 91.31 21 GLN B O 1
ATOM 1512 N N . PRO B 1 22 ? 7.809 31.484 13.875 1 87.94 22 PRO B N 1
ATOM 1513 C CA . PRO B 1 22 ? 9.156 30.969 14.133 1 87.94 22 PRO B CA 1
ATOM 1514 C C . PRO B 1 22 ? 9.664 31.297 15.539 1 87.94 22 PRO B C 1
ATOM 1516 O O . PRO B 1 22 ? 10.461 30.547 16.094 1 87.94 22 PRO B O 1
ATOM 1519 N N . GLU B 1 23 ? 9.211 32.312 16.125 1 88.44 23 GLU B N 1
ATOM 1520 C CA . GLU B 1 23 ? 9.711 32.812 17.422 1 88.44 23 GLU B CA 1
ATOM 1521 C C . GLU B 1 23 ? 9.055 32.031 18.562 1 88.44 23 GLU B C 1
ATOM 1523 O O . GLU B 1 23 ? 9.516 32.125 19.703 1 88.44 23 GLU B O 1
ATOM 1528 N N . ILE B 1 24 ? 8.016 31.344 18.266 1 89.25 24 ILE B N 1
ATOM 1529 C CA . ILE B 1 24 ? 7.281 30.625 19.297 1 89.25 24 ILE B CA 1
ATOM 1530 C C . ILE B 1 24 ? 7.395 29.125 19.062 1 89.25 24 ILE B C 1
ATOM 1532 O O . ILE B 1 24 ? 6.715 28.578 18.188 1 89.25 24 ILE B O 1
ATOM 1536 N N . PRO B 1 25 ? 8.188 28.5 19.844 1 89.81 25 PRO B N 1
ATOM 1537 C CA . PRO B 1 25 ? 8.359 27.062 19.625 1 89.81 25 PRO B CA 1
ATOM 1538 C C . PRO B 1 25 ? 7.109 26.25 19.969 1 89.81 25 PRO B C 1
ATOM 1540 O O . PRO B 1 25 ? 6.363 26.625 20.891 1 89.81 25 PRO B O 1
ATOM 1543 N N . LEU B 1 26 ? 6.848 25.172 19.219 1 94.19 26 LEU B N 1
ATOM 1544 C CA . LEU B 1 26 ? 5.836 24.188 19.594 1 94.19 26 LEU B CA 1
ATOM 1545 C C . LEU B 1 26 ? 6.461 23.047 20.375 1 94.19 26 LEU B C 1
ATOM 1547 O O . LEU B 1 26 ? 7.457 22.453 19.938 1 94.19 26 LEU B O 1
ATOM 1551 N N . THR B 1 27 ? 5.855 22.828 21.578 1 93.5 27 THR B N 1
ATOM 1552 C CA . THR B 1 27 ? 6.324 21.719 22.391 1 93.5 27 THR B CA 1
ATOM 1553 C C . THR B 1 27 ? 5.543 20.453 22.078 1 93.5 27 THR B C 1
ATOM 1555 O O . THR B 1 27 ? 4.477 20.5 21.453 1 93.5 27 THR B O 1
ATOM 1558 N N . ALA B 1 28 ? 6.121 19.281 22.5 1 93.56 28 ALA B N 1
ATOM 1559 C CA . ALA B 1 28 ? 5.414 18.016 22.359 1 93.56 28 ALA B CA 1
ATOM 1560 C C . ALA B 1 28 ? 4.055 18.062 23.047 1 93.56 28 ALA B C 1
ATOM 1562 O O . ALA B 1 28 ? 3.086 17.469 22.562 1 93.56 28 ALA B O 1
ATOM 1563 N N . ASP B 1 29 ? 3.973 18.828 24.062 1 91.88 29 ASP B N 1
ATOM 1564 C CA . ASP B 1 29 ? 2.732 18.938 24.828 1 91.88 29 ASP B CA 1
ATOM 1565 C C . ASP B 1 29 ? 1.657 19.672 24.031 1 91.88 29 ASP B C 1
ATOM 1567 O O . ASP B 1 29 ? 0.505 19.234 23.984 1 91.88 29 ASP B O 1
ATOM 1571 N N . VAL B 1 30 ? 2.061 20.75 23.406 1 91.19 30 VAL B N 1
ATOM 1572 C CA . VAL B 1 30 ? 1.121 21.516 22.594 1 91.19 30 VAL B CA 1
ATOM 1573 C C . VAL B 1 30 ? 0.653 20.656 21.406 1 91.19 30 VAL B C 1
ATOM 1575 O O . VAL B 1 30 ? -0.54 20.625 21.094 1 91.19 30 VAL B O 1
ATOM 1578 N N . LEU B 1 31 ? 1.547 19.953 20.781 1 94.62 31 LEU B N 1
ATOM 1579 C CA . LEU B 1 31 ? 1.227 19.109 19.641 1 94.62 31 LEU B CA 1
ATOM 1580 C C . LEU B 1 31 ? 0.273 17.984 20.047 1 94.62 31 LEU B C 1
ATOM 1582 O O . LEU B 1 31 ? -0.715 17.734 19.359 1 94.62 31 LEU B O 1
ATOM 1586 N N . HIS B 1 32 ? 0.602 17.312 21.188 1 93.5 32 HIS B N 1
ATOM 1587 C CA . HIS B 1 32 ? -0.26 16.219 21.594 1 93.5 32 HIS B CA 1
ATOM 1588 C C . HIS B 1 32 ? -1.654 16.719 21.969 1 93.5 32 HIS B C 1
ATOM 1590 O O . HIS B 1 32 ? -2.652 16.047 21.688 1 93.5 32 HIS B O 1
ATOM 1596 N N . GLU B 1 33 ? -1.783 17.875 22.547 1 91 33 GLU B N 1
ATOM 1597 C CA . GLU B 1 33 ? -3.07 18.453 22.938 1 91 33 GLU B CA 1
ATOM 1598 C C . GLU B 1 33 ? -3.93 18.75 21.703 1 91 33 GLU B C 1
ATOM 1600 O O . GLU B 1 33 ? -5.145 18.531 21.719 1 91 33 GLU B O 1
ATOM 1605 N N . ARG B 1 34 ? -3.277 19.203 20.734 1 90.38 34 ARG B N 1
ATOM 1606 C CA . ARG B 1 34 ? -4.02 19.578 19.531 1 90.38 34 ARG B CA 1
ATOM 1607 C C . ARG B 1 34 ? -4.328 18.359 18.672 1 90.38 34 ARG B C 1
ATOM 1609 O O . ARG B 1 34 ? -5.434 18.234 18.141 1 90.38 34 ARG B O 1
ATOM 1616 N N . ILE B 1 35 ? -3.463 17.453 18.453 1 92.31 35 ILE B N 1
ATOM 1617 C CA . ILE B 1 35 ? -3.607 16.312 17.547 1 92.31 35 ILE B CA 1
ATOM 1618 C C . ILE B 1 35 ? -4.379 15.203 18.25 1 92.31 35 ILE B C 1
ATOM 1620 O O . ILE B 1 35 ? -5.191 14.516 17.641 1 92.31 35 ILE B O 1
ATOM 1624 N N . GLY B 1 36 ? -4.086 15.07 19.484 1 87.38 36 GLY B N 1
ATOM 1625 C CA . GLY B 1 36 ? -4.676 13.977 20.234 1 87.38 36 GLY B CA 1
ATOM 1626 C C . GLY B 1 36 ? -3.76 12.781 20.359 1 87.38 36 GLY B C 1
ATOM 1627 O O . GLY B 1 36 ? -2.607 12.82 19.922 1 87.38 36 GLY B O 1
ATOM 1628 N N . GLY B 1 37 ? -4.23 11.703 21.031 1 84.94 37 GLY B N 1
ATOM 1629 C CA . GLY B 1 37 ? -3.416 10.539 21.328 1 84.94 37 GLY B CA 1
ATOM 1630 C C . GLY B 1 37 ? -2.629 10.68 22.625 1 84.94 37 GLY B C 1
ATOM 1631 O O . GLY B 1 37 ? -2.836 11.633 23.375 1 84.94 37 GLY B O 1
ATOM 1632 N N . SER B 1 38 ? -1.797 9.773 22.922 1 90.69 38 SER B N 1
ATOM 1633 C CA . SER B 1 38 ? -0.969 9.859 24.125 1 90.69 38 SER B CA 1
ATOM 1634 C C . SER B 1 38 ? 0.268 10.711 23.875 1 90.69 38 SER B C 1
ATOM 1636 O O . SER B 1 38 ? 0.757 10.805 22.75 1 90.69 38 SER B O 1
ATOM 1638 N N . ALA B 1 39 ? 0.68 11.398 24.938 1 93 39 ALA B N 1
ATOM 1639 C CA . ALA B 1 39 ? 1.906 12.188 24.875 1 93 39 ALA B CA 1
ATOM 1640 C C . ALA B 1 39 ? 3.086 11.336 24.422 1 93 39 ALA B C 1
ATOM 1642 O O . ALA B 1 39 ? 3.912 11.781 23.625 1 93 39 ALA B O 1
ATOM 1643 N N . SER B 1 40 ? 3.076 10.117 24.891 1 95.62 40 SER B N 1
ATOM 1644 C CA . SER B 1 40 ? 4.148 9.203 24.516 1 95.62 40 SER B CA 1
ATOM 1645 C C . SER B 1 40 ? 4.125 8.898 23.016 1 95.62 40 SER B C 1
ATOM 1647 O O . SER B 1 40 ? 5.176 8.781 22.391 1 95.62 40 SER B O 1
ATOM 1649 N N . TYR B 1 41 ? 2.951 8.82 22.453 1 95.12 41 TYR B N 1
ATOM 1650 C CA . TYR B 1 41 ? 2.824 8.492 21.047 1 95.12 41 TYR B CA 1
ATOM 1651 C C . TYR B 1 41 ? 3.285 9.648 20.172 1 95.12 41 TYR B C 1
ATOM 1653 O O . TYR B 1 41 ? 3.982 9.445 19.172 1 95.12 41 TYR B O 1
ATOM 1661 N N . ILE B 1 42 ? 2.918 10.875 20.547 1 96.12 42 ILE B N 1
ATOM 1662 C CA . ILE B 1 42 ? 3.34 12.047 19.797 1 96.12 42 ILE B CA 1
ATOM 1663 C C . ILE B 1 42 ? 4.859 12.188 19.859 1 96.12 42 ILE B C 1
ATOM 1665 O O . ILE B 1 42 ? 5.504 12.539 18.875 1 96.12 42 ILE B O 1
ATOM 1669 N N . ARG B 1 43 ? 5.422 11.867 20.984 1 96.75 43 ARG B N 1
ATOM 1670 C CA . ARG B 1 43 ? 6.875 11.914 21.109 1 96.75 43 ARG B CA 1
ATOM 1671 C C . ARG B 1 43 ? 7.535 10.898 20.188 1 96.75 43 ARG B C 1
ATOM 1673 O O . ARG B 1 43 ? 8.586 11.18 19.594 1 96.75 43 ARG B O 1
ATOM 1680 N N . LYS B 1 44 ? 6.922 9.781 20.016 1 97.44 44 LYS B N 1
ATOM 1681 C CA . LYS B 1 44 ? 7.434 8.773 19.078 1 97.44 44 LYS B CA 1
ATOM 1682 C C . LYS B 1 44 ? 7.387 9.281 17.641 1 97.44 44 LYS B C 1
ATOM 1684 O O . LYS B 1 44 ? 8.32 9.062 16.875 1 97.44 44 LYS B O 1
ATOM 1689 N N . ILE B 1 45 ? 6.309 9.891 17.312 1 97.69 45 ILE B N 1
ATOM 1690 C CA . ILE B 1 45 ? 6.156 10.445 15.969 1 97.69 45 ILE B CA 1
ATOM 1691 C C . ILE B 1 45 ? 7.219 11.516 15.727 1 97.69 45 ILE B C 1
ATOM 1693 O O . ILE B 1 45 ? 7.871 11.531 14.68 1 97.69 45 ILE B O 1
ATOM 1697 N N . ILE B 1 46 ? 7.398 12.398 16.734 1 97.75 46 ILE B N 1
ATOM 1698 C CA . ILE B 1 46 ? 8.398 13.453 16.625 1 97.75 46 ILE B CA 1
ATOM 1699 C C . ILE B 1 46 ? 9.781 12.836 16.453 1 97.75 46 ILE B C 1
ATOM 1701 O O . ILE B 1 46 ? 10.57 13.289 15.617 1 97.75 46 ILE B O 1
ATOM 1705 N N . ARG B 1 47 ? 10.062 11.805 17.172 1 98.19 47 ARG B N 1
ATOM 1706 C CA . ARG B 1 47 ? 11.359 11.141 17.062 1 98.19 47 ARG B CA 1
ATOM 1707 C C . ARG B 1 47 ? 11.586 10.594 15.656 1 98.19 47 ARG B C 1
ATOM 1709 O O . ARG B 1 47 ? 12.672 10.734 15.102 1 98.19 47 ARG B O 1
ATOM 1716 N N . LYS B 1 48 ? 10.586 9.969 15.094 1 98.44 48 LYS B N 1
ATOM 1717 C CA . LYS B 1 48 ? 10.695 9.461 13.734 1 98.44 48 LYS B CA 1
ATOM 1718 C C . LYS B 1 48 ? 10.992 10.594 12.75 1 98.44 48 LYS B C 1
ATOM 1720 O O . LYS B 1 48 ? 11.805 10.43 11.836 1 98.44 48 LYS B O 1
ATOM 1725 N N . LEU B 1 49 ? 10.328 11.664 12.938 1 98.56 49 LEU B N 1
ATOM 1726 C CA . LEU B 1 49 ? 10.516 12.812 12.055 1 98.56 49 LEU B CA 1
ATOM 1727 C C . LEU B 1 49 ? 11.898 13.422 12.234 1 98.56 49 LEU B C 1
ATOM 1729 O O . LEU B 1 49 ? 12.5 13.906 11.273 1 98.56 49 LEU B O 1
ATOM 1733 N N . VAL B 1 50 ? 12.438 13.398 13.469 1 98.5 50 VAL B N 1
ATOM 1734 C CA . VAL B 1 50 ? 13.789 13.883 13.75 1 98.5 50 VAL B CA 1
ATOM 1735 C C . VAL B 1 50 ? 14.812 12.984 13.055 1 98.5 50 VAL B C 1
ATOM 1737 O O . VAL B 1 50 ? 15.711 13.469 12.367 1 98.5 50 VAL B O 1
ATOM 1740 N N . VAL B 1 51 ? 14.648 11.719 13.203 1 98.38 51 VAL B N 1
ATOM 1741 C CA . VAL B 1 51 ? 15.57 10.75 12.625 1 98.38 51 VAL B CA 1
ATOM 1742 C C . VAL B 1 51 ? 15.57 10.883 11.102 1 98.38 51 VAL B C 1
ATOM 1744 O O . VAL B 1 51 ? 16.609 10.75 10.461 1 98.38 51 VAL B O 1
ATOM 1747 N N . ALA B 1 52 ? 14.414 11.211 10.539 1 98.19 52 ALA B N 1
ATOM 1748 C CA . ALA B 1 52 ? 14.273 11.352 9.086 1 98.19 52 ALA B CA 1
ATOM 1749 C C . ALA B 1 52 ? 14.781 12.711 8.617 1 98.19 52 ALA B C 1
ATOM 1751 O O . ALA B 1 52 ? 14.797 13 7.418 1 98.19 52 ALA B O 1
ATOM 1752 N N . GLY B 1 53 ? 15.117 13.594 9.523 1 98.25 53 GLY B N 1
ATOM 1753 C CA . GLY B 1 53 ? 15.641 14.906 9.18 1 98.25 53 GLY B CA 1
ATOM 1754 C C . GLY B 1 53 ? 14.562 15.883 8.75 1 98.25 53 GLY B C 1
ATOM 1755 O O . GLY B 1 53 ? 14.836 16.828 8.016 1 98.25 53 GLY B O 1
ATOM 1756 N N . LEU B 1 54 ? 13.336 15.656 9.172 1 98.5 54 LEU B N 1
ATOM 1757 C CA . LEU B 1 54 ? 12.227 16.531 8.789 1 98.5 54 LEU B CA 1
ATOM 1758 C C . LEU B 1 54 ? 11.977 17.594 9.859 1 98.5 54 LEU B C 1
ATOM 1760 O O . LEU B 1 54 ? 11.5 18.688 9.555 1 98.5 54 LEU B O 1
ATOM 1764 N N . VAL B 1 55 ? 12.289 17.234 11.141 1 98.19 55 VAL B N 1
ATOM 1765 C CA . VAL B 1 55 ? 12.117 18.172 12.25 1 98.19 55 VAL B CA 1
ATOM 1766 C C . VAL B 1 55 ? 13.328 18.109 13.172 1 98.19 55 VAL B C 1
ATOM 1768 O O . VAL B 1 55 ? 14.109 17.156 13.109 1 98.19 55 VAL B O 1
ATOM 1771 N N . THR B 1 56 ? 13.508 19.156 13.906 1 96.81 56 THR B N 1
ATOM 1772 C CA . THR B 1 56 ? 14.43 19.172 15.031 1 96.81 56 THR B CA 1
ATOM 1773 C C . THR B 1 56 ? 13.664 19.297 16.344 1 96.81 56 THR B C 1
ATOM 1775 O O . THR B 1 56 ? 12.547 19.812 16.375 1 96.81 56 THR B O 1
ATOM 1778 N N . SER B 1 57 ? 14.219 18.719 17.328 1 96.12 57 SER B N 1
ATOM 1779 C CA . SER B 1 57 ? 13.633 18.812 18.656 1 96.12 57 SER B CA 1
ATOM 1780 C C . SER B 1 57 ? 14.688 19.141 19.703 1 96.12 57 SER B C 1
ATOM 1782 O O . SER B 1 57 ? 15.742 18.5 19.766 1 96.12 57 SER B O 1
ATOM 1784 N N . THR B 1 58 ? 14.477 20.203 20.438 1 92.5 58 THR B N 1
ATOM 1785 C CA . THR B 1 58 ? 15.391 20.609 21.5 1 92.5 58 THR B CA 1
ATOM 1786 C C . THR B 1 58 ? 14.688 20.594 22.859 1 92.5 58 THR B C 1
ATOM 1788 O O . THR B 1 58 ? 13.555 21.062 22.984 1 92.5 58 THR B O 1
ATOM 1791 N N . SER B 1 59 ? 15.352 19.922 23.797 1 87.5 59 SER B N 1
ATOM 1792 C CA . SER B 1 59 ? 14.805 19.875 25.156 1 87.5 59 SER B CA 1
ATOM 1793 C C . SER B 1 59 ? 15.117 21.141 25.938 1 87.5 59 SER B C 1
ATOM 1795 O O . SER B 1 59 ? 16.031 21.891 25.578 1 87.5 59 SER B O 1
ATOM 1797 N N . GLY B 1 60 ? 14.406 21.516 27.062 1 82.38 60 GLY B N 1
ATOM 1798 C CA . GLY B 1 60 ? 14.664 22.641 27.938 1 82.38 60 GLY B CA 1
ATOM 1799 C C . GLY B 1 60 ? 13.555 23.672 27.922 1 82.38 60 GLY B C 1
ATOM 1800 O O . GLY B 1 60 ? 12.625 23.578 27.109 1 82.38 60 GLY B O 1
ATOM 1801 N N . ASN B 1 61 ? 13.594 24.719 28.734 1 78.31 61 ASN B N 1
ATOM 1802 C CA . ASN B 1 61 ? 12.562 25.734 28.922 1 78.31 61 ASN B CA 1
ATOM 1803 C C . ASN B 1 61 ? 12.305 26.5 27.625 1 78.31 61 ASN B C 1
ATOM 1805 O O . ASN B 1 61 ? 11.18 26.906 27.359 1 78.31 61 ASN B O 1
ATOM 1809 N N . ASN B 1 62 ? 13.352 26.641 26.781 1 81.38 62 ASN B N 1
ATOM 1810 C CA . ASN B 1 62 ? 13.164 27.328 25.5 1 81.38 62 ASN B CA 1
ATOM 1811 C C . ASN B 1 62 ? 13.195 26.328 24.344 1 81.38 62 ASN B C 1
ATOM 1813 O O . ASN B 1 62 ? 13.375 26.734 23.188 1 81.38 62 ASN B O 1
ATOM 1817 N N . GLY B 1 63 ? 12.938 25.078 24.766 1 90.06 63 GLY B N 1
ATOM 1818 C CA . GLY B 1 63 ? 12.992 24.031 23.766 1 90.06 63 GLY B CA 1
ATOM 1819 C C . GLY B 1 63 ? 11.672 23.844 23.047 1 90.0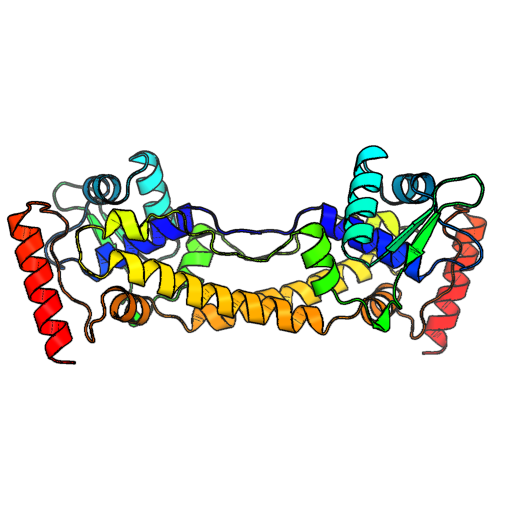6 63 GLY B C 1
ATOM 1820 O O . GLY B 1 63 ? 10.703 24.562 23.297 1 90.06 63 GLY B O 1
ATOM 1821 N N . GLY B 1 64 ? 11.672 23.047 21.891 1 95.06 64 GLY B N 1
ATOM 1822 C CA . GLY B 1 64 ? 10.516 22.75 21.062 1 95.06 64 GLY B CA 1
ATOM 1823 C C . GLY B 1 64 ? 10.867 22.047 19.781 1 95.06 64 GLY B C 1
ATOM 1824 O O . GLY B 1 64 ? 11.992 21.578 19.609 1 95.06 64 GLY B O 1
ATOM 1825 N N . VAL B 1 65 ? 9.844 21.844 19.031 1 97 65 VAL B N 1
ATOM 1826 C CA . VAL B 1 65 ? 9.953 21.141 17.75 1 97 65 VAL B CA 1
ATOM 1827 C C . VAL B 1 65 ? 9.875 22.141 16.609 1 97 65 VAL B C 1
ATOM 1829 O O . VAL B 1 65 ? 9.047 23.062 16.625 1 97 65 VAL B O 1
ATOM 1832 N N . HIS B 1 66 ? 10.805 22.016 15.68 1 95.56 66 HIS B N 1
ATOM 1833 C CA . HIS B 1 66 ? 10.836 22.875 14.508 1 95.56 66 HIS B CA 1
ATOM 1834 C C . HIS B 1 66 ? 11.031 22.078 13.227 1 95.56 66 HIS B C 1
ATOM 1836 O O . HIS B 1 66 ? 11.547 20.953 13.266 1 95.56 66 HIS B O 1
ATOM 1842 N N . LEU B 1 67 ? 10.594 22.641 12.125 1 96.56 67 LEU B N 1
ATOM 1843 C CA . LEU B 1 67 ? 10.977 22.016 10.852 1 96.56 67 LEU B CA 1
ATOM 1844 C C . LEU B 1 67 ? 12.484 22.062 10.664 1 96.56 67 LEU B C 1
ATOM 1846 O O . LEU B 1 67 ? 13.133 23.062 11 1 96.56 67 LEU B O 1
ATOM 1850 N N . ALA B 1 68 ? 12.992 21.016 10.141 1 96.25 68 ALA B N 1
ATOM 1851 C CA . ALA B 1 68 ? 14.422 20.969 9.859 1 96.25 68 ALA B CA 1
ATOM 1852 C C . ALA B 1 68 ? 14.719 21.469 8.453 1 96.25 68 ALA B C 1
ATOM 1854 O O . ALA B 1 68 ? 15.875 21.781 8.125 1 96.25 68 ALA B O 1
ATOM 1855 N N . ARG B 1 69 ? 13.672 21.406 7.574 1 95.38 69 ARG B N 1
ATOM 1856 C CA . ARG B 1 69 ? 13.719 21.812 6.172 1 95.38 69 ARG B CA 1
ATOM 1857 C C . ARG B 1 69 ? 12.539 22.703 5.816 1 95.38 69 ARG B C 1
ATOM 1859 O O . ARG B 1 69 ? 11.508 22.688 6.496 1 95.38 69 ARG B O 1
ATOM 1866 N N . SER B 1 70 ? 12.734 23.5 4.754 1 96.56 70 SER B N 1
ATOM 1867 C CA . SER B 1 70 ? 11.602 24.266 4.258 1 96.56 70 SER B CA 1
ATOM 1868 C C . SER B 1 70 ? 10.469 23.359 3.797 1 96.56 70 SER B C 1
ATOM 1870 O O . SER B 1 70 ? 10.711 22.297 3.234 1 96.56 70 SER B O 1
ATOM 1872 N N . PRO B 1 71 ? 9.219 23.766 4.047 1 97.31 71 PRO B N 1
ATOM 1873 C CA . PRO B 1 71 ? 8.094 22.984 3.553 1 97.31 71 PRO B CA 1
ATOM 1874 C C . PRO B 1 71 ? 8.164 22.734 2.049 1 97.31 71 PRO B C 1
ATOM 1876 O O . PRO B 1 71 ? 7.621 21.734 1.562 1 97.31 71 PRO B O 1
ATOM 1879 N N . GLU B 1 72 ? 8.883 23.578 1.275 1 97.31 72 GLU B N 1
ATOM 1880 C CA . GLU B 1 72 ? 9.047 23.422 -0.168 1 97.31 72 GLU B CA 1
ATOM 1881 C C . GLU B 1 72 ? 9.922 22.219 -0.505 1 97.31 72 GLU B C 1
ATOM 1883 O O . GLU B 1 72 ? 9.859 21.688 -1.619 1 97.31 72 GLU B O 1
ATOM 1888 N N . ASP B 1 73 ? 10.664 21.797 0.499 1 97.62 73 ASP B N 1
ATOM 1889 C CA . ASP B 1 73 ? 11.648 20.75 0.257 1 97.62 73 ASP B CA 1
ATOM 1890 C C . ASP B 1 73 ? 11.195 19.422 0.871 1 97.62 73 ASP B C 1
ATOM 1892 O O . ASP B 1 73 ? 11.906 18.422 0.795 1 97.62 73 ASP B O 1
ATOM 1896 N N . ILE B 1 74 ? 10.07 19.375 1.534 1 98.38 74 ILE B N 1
ATOM 1897 C CA . ILE B 1 74 ? 9.539 18.156 2.15 1 98.38 74 ILE B CA 1
ATOM 1898 C C . ILE B 1 74 ? 8.438 17.578 1.268 1 98.38 74 ILE B C 1
ATOM 1900 O O . ILE B 1 74 ? 7.445 18.25 0.973 1 98.38 74 ILE B O 1
ATOM 1904 N N . SER B 1 75 ? 8.609 16.359 0.832 1 98.31 75 SER B N 1
ATOM 1905 C CA . SER B 1 75 ? 7.602 15.688 0.019 1 98.31 75 SER B CA 1
ATOM 1906 C C . SER B 1 75 ? 6.785 14.711 0.855 1 98.31 75 SER B C 1
ATOM 1908 O O . SER B 1 75 ? 7.168 14.367 1.976 1 98.31 75 SER B O 1
ATOM 1910 N N . ILE B 1 76 ? 5.703 14.281 0.289 1 97.25 76 ILE B N 1
ATOM 1911 C CA . ILE B 1 76 ? 4.895 13.266 0.958 1 97.25 76 ILE B CA 1
ATOM 1912 C C . ILE B 1 76 ? 5.691 11.969 1.074 1 97.25 76 ILE B C 1
ATOM 1914 O O . ILE B 1 76 ? 5.562 11.242 2.061 1 97.25 76 ILE B O 1
ATOM 1918 N N . THR B 1 77 ? 6.562 11.688 0.056 1 98.12 77 THR B N 1
ATOM 1919 C CA . THR B 1 77 ? 7.434 10.523 0.119 1 98.12 77 THR B CA 1
ATOM 1920 C C . THR B 1 77 ? 8.328 10.578 1.354 1 98.12 77 THR B C 1
ATOM 1922 O O . THR B 1 77 ? 8.57 9.555 2 1 98.12 77 THR B O 1
ATOM 1925 N N . ASP B 1 78 ? 8.812 11.812 1.686 1 98.31 78 ASP B N 1
ATOM 1926 C CA . ASP B 1 78 ? 9.633 11.969 2.885 1 98.31 78 ASP B CA 1
ATOM 1927 C C . ASP B 1 78 ? 8.867 11.539 4.133 1 98.31 78 ASP B C 1
ATOM 1929 O O . ASP B 1 78 ? 9.422 10.875 5.012 1 98.31 78 ASP B O 1
ATOM 1933 N N . VAL B 1 79 ? 7.621 11.898 4.195 1 97.69 79 VAL B N 1
ATOM 1934 C CA . VAL B 1 79 ? 6.789 11.602 5.359 1 97.69 79 VAL B CA 1
ATOM 1935 C C . VAL B 1 79 ? 6.473 10.109 5.402 1 97.69 79 VAL B C 1
ATOM 1937 O O . VAL B 1 79 ? 6.523 9.484 6.465 1 97.69 79 VAL B O 1
ATOM 1940 N N . VAL B 1 80 ? 6.141 9.523 4.234 1 97.56 80 VAL B N 1
ATOM 1941 C CA . VAL B 1 80 ? 5.883 8.086 4.148 1 97.56 80 VAL B CA 1
ATOM 1942 C C . VAL B 1 80 ? 7.105 7.312 4.633 1 97.56 80 VAL B C 1
ATOM 1944 O O . VAL B 1 80 ? 6.984 6.402 5.457 1 97.56 80 VAL B O 1
ATOM 1947 N N . ALA B 1 81 ? 8.273 7.719 4.16 1 97.75 81 ALA B N 1
ATOM 1948 C CA . ALA B 1 81 ? 9.508 7.035 4.531 1 97.75 81 ALA B CA 1
ATOM 1949 C C . ALA B 1 81 ? 9.766 7.145 6.031 1 97.75 81 ALA B C 1
ATOM 1951 O O . ALA B 1 81 ? 10.195 6.18 6.668 1 97.75 81 ALA B O 1
ATOM 1952 N N . ALA B 1 82 ? 9.5 8.297 6.555 1 98 82 ALA B N 1
ATOM 1953 C CA . ALA B 1 82 ? 9.758 8.539 7.973 1 98 82 ALA B CA 1
ATOM 1954 C C . ALA B 1 82 ? 8.867 7.652 8.844 1 98 82 ALA B C 1
ATOM 1956 O O . ALA B 1 82 ? 9.289 7.207 9.914 1 98 82 ALA B O 1
ATOM 1957 N N . ILE B 1 83 ? 7.684 7.371 8.391 1 97.31 83 ILE B N 1
ATOM 1958 C CA . ILE B 1 83 ? 6.691 6.715 9.234 1 97.31 83 ILE B CA 1
ATOM 1959 C C . ILE B 1 83 ? 6.645 5.223 8.906 1 97.31 83 ILE B C 1
ATOM 1961 O O . ILE B 1 83 ? 6.605 4.383 9.812 1 97.31 83 ILE B O 1
ATOM 1965 N N . GLU B 1 84 ? 6.648 4.918 7.566 1 95.5 84 GLU B N 1
ATOM 1966 C CA . GLU B 1 84 ? 6.441 3.539 7.129 1 95.5 84 GLU B CA 1
ATOM 1967 C C . GLU B 1 84 ? 7.773 2.824 6.91 1 95.5 84 GLU B C 1
ATOM 1969 O O . GLU B 1 84 ? 7.824 1.592 6.879 1 95.5 84 GLU B O 1
ATOM 1974 N N . GLY B 1 85 ? 8.867 3.52 6.73 1 95 85 GLY B N 1
ATOM 1975 C CA . GLY B 1 85 ? 10.117 2.916 6.293 1 95 85 GLY B CA 1
ATOM 1976 C C . GLY B 1 85 ? 10.141 2.596 4.812 1 95 85 GLY B C 1
ATOM 1977 O O . GLY B 1 85 ? 9.555 3.324 4.004 1 95 85 GLY B O 1
ATOM 1978 N N . THR B 1 86 ? 10.867 1.562 4.465 1 92.88 86 THR B N 1
ATOM 1979 C CA . THR B 1 86 ? 10.977 1.157 3.066 1 92.88 86 THR B CA 1
ATOM 1980 C C . THR B 1 86 ? 9.656 0.568 2.572 1 92.88 86 THR B C 1
ATOM 1982 O O . THR B 1 86 ? 9.086 -0.31 3.219 1 92.88 86 THR B O 1
ATOM 1985 N N . LEU B 1 87 ? 9.219 1.18 1.512 1 94.06 87 LEU B N 1
ATOM 1986 C CA . LEU B 1 87 ? 7.973 0.688 0.931 1 94.06 87 LEU B CA 1
ATOM 1987 C C . LEU B 1 87 ? 8.203 -0.625 0.191 1 94.06 87 LEU B C 1
ATOM 1989 O O . LEU B 1 87 ? 9.055 -0.704 -0.696 1 94.06 87 LEU B O 1
ATOM 1993 N N . GLN B 1 88 ? 7.586 -1.596 0.55 1 94.62 88 GLN B N 1
ATOM 1994 C CA . GLN B 1 88 ? 7.512 -2.896 -0.106 1 94.62 88 GLN B CA 1
ATOM 1995 C C . GLN B 1 88 ? 6.125 -3.514 0.048 1 94.62 88 GLN B C 1
ATOM 1997 O O . GLN B 1 88 ? 5.844 -4.184 1.044 1 94.62 88 GLN B O 1
ATOM 2002 N N . THR B 1 89 ? 5.34 -3.326 -0.948 1 95.31 89 THR B N 1
ATOM 2003 C CA . THR B 1 89 ? 3.947 -3.738 -0.817 1 95.31 89 THR B CA 1
ATOM 2004 C C . THR B 1 89 ? 3.822 -5.258 -0.915 1 95.31 89 THR B C 1
ATOM 2006 O O . THR B 1 89 ? 2.918 -5.848 -0.323 1 95.31 89 THR B O 1
ATOM 2009 N N . PHE B 1 90 ? 4.77 -5.93 -1.677 1 94.44 90 PHE B N 1
ATOM 2010 C CA . PHE B 1 90 ? 4.773 -7.383 -1.753 1 94.44 90 PHE B CA 1
ATOM 2011 C C . PHE B 1 90 ? 5.832 -7.973 -0.825 1 94.44 90 PHE B C 1
ATOM 2013 O O . PHE B 1 90 ? 7.031 -7.844 -1.082 1 94.44 90 PHE B O 1
ATOM 2020 N N . PRO B 1 91 ? 5.574 -8.609 0.356 1 88.19 91 PRO B N 1
ATOM 2021 C CA . PRO B 1 91 ? 6.547 -9.117 1.332 1 88.19 91 PRO B CA 1
ATOM 2022 C C . PRO B 1 91 ? 7.043 -10.516 0.999 1 88.19 91 PRO B C 1
ATOM 2024 O O . PRO B 1 91 ? 7.938 -11.039 1.671 1 88.19 91 PRO B O 1
ATOM 2027 N N . ASN B 1 92 ? 6.934 -10.969 -0.136 1 86.94 92 ASN B N 1
ATOM 2028 C CA . ASN B 1 92 ? 7.27 -12.336 -0.513 1 86.94 92 ASN B CA 1
ATOM 2029 C C . ASN B 1 92 ? 7.164 -13.289 0.677 1 86.94 92 ASN B C 1
ATOM 2031 O O . ASN B 1 92 ? 8.062 -13.328 1.521 1 86.94 92 ASN B O 1
ATOM 2035 N N . TYR B 1 93 ? 6.336 -14.117 0.872 1 88.56 93 TYR B N 1
ATOM 2036 C CA . TYR B 1 93 ? 6.109 -15.031 1.983 1 88.56 93 TYR B CA 1
ATOM 2037 C C . TYR B 1 93 ? 6.664 -16.422 1.668 1 88.56 93 TYR B C 1
ATOM 2039 O O . TYR B 1 93 ? 6.57 -17.328 2.49 1 88.56 93 TYR B O 1
ATOM 2047 N N . GLY B 1 94 ? 7.195 -16.578 0.468 1 86.31 94 GLY B N 1
ATOM 2048 C CA . GLY B 1 94 ? 7.887 -17.812 0.102 1 86.31 94 GLY B CA 1
ATOM 2049 C C . GLY B 1 94 ? 6.965 -18.859 -0.476 1 86.31 94 GLY B C 1
ATOM 2050 O O . GLY B 1 94 ? 7.371 -20.016 -0.666 1 86.31 94 GLY B O 1
ATOM 2051 N N . TYR B 1 95 ? 5.754 -18.547 -0.75 1 89.19 95 TYR B N 1
ATOM 2052 C CA . TYR B 1 95 ? 4.805 -19.531 -1.263 1 89.19 95 TYR B CA 1
ATOM 2053 C C . TYR B 1 95 ? 5.191 -19.984 -2.664 1 89.19 95 TYR B C 1
ATOM 2055 O O . TYR B 1 95 ? 5.102 -21.172 -2.988 1 89.19 95 TYR B O 1
ATOM 2063 N N . PHE B 1 96 ? 5.57 -19.109 -3.459 1 87.75 96 PHE B N 1
ATOM 2064 C CA . PHE B 1 96 ? 5.996 -19.5 -4.797 1 87.75 96 PHE B CA 1
ATOM 2065 C C . PHE B 1 96 ? 7.137 -20.516 -4.727 1 87.75 96 PHE B C 1
ATOM 2067 O O . PHE B 1 96 ? 7.117 -21.531 -5.426 1 87.75 96 PHE B O 1
ATOM 2074 N N . ASP B 1 97 ? 8.117 -20.188 -3.887 1 83.88 97 ASP B N 1
ATOM 2075 C CA . ASP B 1 97 ? 9.258 -21.078 -3.723 1 83.88 97 ASP B CA 1
ATOM 2076 C C . ASP B 1 97 ? 8.805 -22.453 -3.236 1 83.88 97 ASP B C 1
ATOM 2078 O O . ASP B 1 97 ? 9.32 -23.484 -3.697 1 83.88 97 ASP B O 1
ATOM 2082 N N . ARG B 1 98 ? 7.926 -22.438 -2.371 1 84.88 98 ARG B N 1
ATOM 2083 C CA . ARG B 1 98 ? 7.434 -23.688 -1.809 1 84.88 98 ARG B CA 1
ATOM 2084 C C . ARG B 1 98 ? 6.621 -24.469 -2.836 1 84.88 98 ARG B C 1
ATOM 2086 O O . ARG B 1 98 ? 6.832 -25.672 -3.023 1 84.88 98 ARG B O 1
ATOM 2093 N N . VAL B 1 99 ? 5.738 -23.859 -3.471 1 87.44 99 VAL B N 1
ATOM 2094 C CA . VAL B 1 99 ? 4.773 -24.484 -4.363 1 87.44 99 VAL B CA 1
ATOM 2095 C C . VAL B 1 99 ? 5.496 -25.047 -5.594 1 87.44 99 VAL B C 1
ATOM 2097 O O . VAL B 1 99 ? 5.145 -26.109 -6.094 1 87.44 99 VAL B O 1
ATOM 2100 N N . PHE B 1 100 ? 6.543 -24.359 -5.965 1 83.94 100 PHE B N 1
ATOM 2101 C CA . PHE B 1 100 ? 7.199 -24.75 -7.211 1 83.94 100 PHE B CA 1
ATOM 2102 C C . PHE B 1 100 ? 8.617 -25.234 -6.945 1 83.94 100 PHE B C 1
ATOM 2104 O O . PHE B 1 100 ? 9.477 -25.156 -7.82 1 83.94 100 PHE B O 1
ATOM 2111 N N . LYS B 1 101 ? 8.891 -25.641 -5.758 1 80.44 101 LYS B N 1
ATOM 2112 C CA . LYS B 1 101 ? 10.203 -26.094 -5.336 1 80.44 101 LYS B CA 1
ATOM 2113 C C . LYS B 1 101 ? 10.703 -27.234 -6.227 1 80.44 101 LYS B C 1
ATOM 2115 O O . LYS B 1 101 ? 11.906 -27.391 -6.418 1 80.44 101 LYS B O 1
ATOM 2120 N N . ASP B 1 102 ? 9.797 -27.969 -6.762 1 79.75 102 ASP B N 1
ATOM 2121 C CA . ASP B 1 102 ? 10.156 -29.156 -7.543 1 79.75 102 ASP B CA 1
ATOM 2122 C C . ASP B 1 102 ? 10.281 -28.812 -9.023 1 79.75 102 ASP B C 1
ATOM 2124 O O . ASP B 1 102 ? 10.57 -29.688 -9.852 1 79.75 102 ASP B O 1
ATOM 2128 N N . VAL B 1 103 ? 9.984 -27.547 -9.352 1 78.88 103 VAL B N 1
ATOM 2129 C CA . VAL B 1 103 ? 10.109 -27.109 -10.742 1 78.88 103 VAL B CA 1
ATOM 2130 C C . VAL B 1 103 ? 11.43 -26.359 -10.93 1 78.88 103 VAL B C 1
ATOM 2132 O O . VAL B 1 103 ? 11.555 -25.203 -10.523 1 78.88 103 VAL B O 1
ATOM 2135 N N . GLU B 1 104 ? 12.445 -26.938 -11.18 1 65.88 104 GLU B N 1
ATOM 2136 C CA . GLU B 1 104 ? 13.781 -26.359 -11.352 1 65.88 104 GLU B CA 1
ATOM 2137 C C . GLU B 1 104 ? 13.914 -25.672 -12.703 1 65.88 104 GLU B C 1
ATOM 2139 O O . GLU B 1 104 ? 13.422 -26.156 -13.719 1 65.88 104 GLU B O 1
ATOM 2144 N N . PRO B 1 105 ? 14.57 -24.5 -12.766 1 62.03 105 PRO B N 1
ATOM 2145 C CA . PRO B 1 105 ? 15.117 -23.547 -11.789 1 62.03 105 PRO B CA 1
ATOM 2146 C C . PRO B 1 105 ? 14.102 -22.484 -11.375 1 62.03 105 PRO B C 1
ATOM 2148 O O . PRO B 1 105 ? 14.492 -21.359 -11.031 1 62.03 105 PRO B O 1
ATOM 2151 N N . VAL B 1 106 ? 12.734 -22.688 -11.5 1 60.31 106 VAL B N 1
ATOM 2152 C CA . VAL B 1 106 ? 11.586 -21.781 -11.453 1 60.31 106 VAL B CA 1
ATOM 2153 C C . VAL B 1 106 ? 11.469 -21.156 -10.062 1 60.31 106 VAL B C 1
ATOM 2155 O O . VAL B 1 106 ? 11.172 -19.969 -9.93 1 60.31 106 VAL B O 1
ATOM 2158 N N . ALA B 1 107 ? 11.82 -21.938 -9.023 1 58.84 107 ALA B N 1
ATOM 2159 C CA . ALA B 1 107 ? 11.547 -21.5 -7.652 1 58.84 107 ALA B CA 1
ATOM 2160 C C . ALA B 1 107 ? 12.164 -20.141 -7.367 1 58.84 107 ALA B C 1
ATOM 2162 O O . ALA B 1 107 ? 11.492 -19.234 -6.859 1 58.84 107 ALA B O 1
ATOM 2163 N N . HIS B 1 108 ? 13.352 -19.906 -7.785 1 61.38 108 HIS B N 1
ATOM 2164 C CA . HIS B 1 108 ? 14.016 -18.688 -7.363 1 61.38 108 HIS B CA 1
ATOM 2165 C C . HIS B 1 108 ? 13.703 -17.531 -8.305 1 61.38 108 HIS B C 1
ATOM 2167 O O . HIS B 1 108 ? 13.562 -16.375 -7.871 1 61.38 108 HIS B O 1
ATOM 2173 N N . GLU B 1 109 ? 13.211 -17.906 -9.398 1 69.38 109 GLU B N 1
ATOM 2174 C CA . GLU B 1 109 ? 12.969 -16.891 -10.422 1 69.38 109 GLU B CA 1
ATOM 2175 C C . GLU B 1 109 ? 11.57 -16.281 -10.281 1 69.38 109 GLU B C 1
ATOM 2177 O O . GLU B 1 109 ? 11.375 -15.102 -10.555 1 69.38 109 GLU B O 1
ATOM 2182 N N . GLY B 1 110 ? 10.68 -17.078 -9.75 1 68.44 110 GLY B N 1
ATOM 2183 C CA . GLY B 1 110 ? 9.305 -16.609 -9.633 1 68.44 110 GLY B CA 1
ATOM 2184 C C . GLY B 1 110 ? 9.148 -15.461 -8.656 1 68.44 110 GLY B C 1
ATOM 2185 O O . GLY B 1 110 ? 8.523 -14.453 -8.977 1 68.44 110 GLY B O 1
ATOM 2186 N N . THR B 1 111 ? 9.805 -15.656 -7.551 1 77.62 111 THR B N 1
ATOM 2187 C CA . THR B 1 111 ? 9.734 -14.617 -6.523 1 77.62 111 THR B CA 1
ATOM 2188 C C . THR B 1 111 ? 10.43 -13.344 -7 1 77.62 111 THR B C 1
ATOM 2190 O O . THR B 1 111 ? 9.969 -12.234 -6.711 1 77.62 111 THR B O 1
ATOM 2193 N N . LYS B 1 112 ? 11.391 -13.578 -7.816 1 84 112 LYS B N 1
ATOM 2194 C CA . LYS B 1 112 ? 12.102 -12.414 -8.328 1 84 112 LYS B CA 1
ATOM 2195 C C . LYS B 1 112 ? 11.234 -11.625 -9.312 1 84 112 LYS B C 1
ATOM 2197 O O . LYS B 1 112 ? 11.25 -10.391 -9.305 1 84 112 LYS B O 1
ATOM 2202 N N . VAL B 1 113 ? 10.492 -12.359 -10.07 1 86.06 113 VAL B N 1
ATOM 2203 C CA . VAL B 1 113 ? 9.648 -11.734 -11.078 1 86.06 113 VAL B CA 1
ATOM 2204 C C . VAL B 1 113 ? 8.547 -10.93 -10.398 1 86.06 113 VAL B C 1
ATOM 2206 O O . VAL B 1 113 ? 8.352 -9.75 -10.703 1 86.06 113 VAL B O 1
ATOM 2209 N N . VAL B 1 114 ? 7.855 -11.539 -9.484 1 89.88 114 VAL B N 1
ATOM 2210 C CA . VAL B 1 114 ? 6.754 -10.875 -8.797 1 89.88 114 VAL B CA 1
ATOM 2211 C C . VAL B 1 114 ? 7.285 -9.695 -7.988 1 89.88 114 VAL B C 1
ATOM 2213 O O . VAL B 1 114 ? 6.707 -8.609 -8.023 1 89.88 114 VAL B O 1
ATOM 2216 N N . ASN B 1 115 ? 8.43 -9.938 -7.355 1 92 115 ASN B N 1
ATOM 2217 C CA . ASN B 1 115 ? 9.07 -8.867 -6.602 1 92 115 ASN B CA 1
ATOM 2218 C C . ASN B 1 115 ? 9.422 -7.68 -7.496 1 92 115 ASN B C 1
ATOM 2220 O O . ASN B 1 115 ? 9.227 -6.523 -7.109 1 92 115 ASN B O 1
ATOM 2224 N N . GLY B 1 116 ? 9.984 -7.988 -8.672 1 93.5 116 GLY B N 1
ATOM 2225 C CA . GLY B 1 116 ? 10.336 -6.934 -9.609 1 93.5 116 GLY B CA 1
ATOM 2226 C C . GLY B 1 116 ? 9.133 -6.121 -10.062 1 93.5 116 GLY B C 1
ATOM 2227 O O . GLY B 1 116 ? 9.211 -4.895 -10.156 1 93.5 116 GLY B O 1
ATOM 2228 N N . ILE B 1 117 ? 8.07 -6.75 -10.305 1 94.69 117 ILE B N 1
ATOM 2229 C CA . ILE B 1 117 ? 6.844 -6.109 -10.75 1 94.69 117 ILE B CA 1
ATOM 2230 C C . ILE B 1 117 ? 6.328 -5.164 -9.672 1 94.69 117 ILE B C 1
ATOM 2232 O O . ILE B 1 117 ? 6.047 -3.992 -9.945 1 94.69 117 ILE B O 1
ATOM 2236 N N . PHE B 1 118 ? 6.289 -5.621 -8.469 1 96.44 118 PHE B N 1
ATOM 2237 C CA . PHE B 1 118 ? 5.746 -4.793 -7.395 1 96.44 118 PHE B CA 1
ATOM 2238 C C . PHE B 1 118 ? 6.723 -3.688 -7.016 1 96.44 118 PHE B C 1
ATOM 2240 O O . PHE B 1 118 ? 6.309 -2.588 -6.637 1 96.44 118 PHE B O 1
ATOM 2247 N N . SER B 1 119 ? 8 -3.98 -7.105 1 96.81 119 SER B N 1
ATOM 2248 C CA . SER B 1 119 ? 8.984 -2.924 -6.883 1 96.81 119 SER B CA 1
ATOM 2249 C C . SER B 1 119 ? 8.773 -1.762 -7.844 1 96.81 119 SER B C 1
ATOM 2251 O O . SER B 1 119 ? 8.859 -0.598 -7.449 1 96.81 119 SER B O 1
ATOM 2253 N N . ARG B 1 120 ? 8.508 -2.074 -9.062 1 97.81 120 ARG B N 1
ATOM 2254 C CA . ARG B 1 120 ? 8.258 -1.037 -10.062 1 97.81 120 ARG B CA 1
ATOM 2255 C C . ARG B 1 120 ? 6.957 -0.294 -9.766 1 97.81 120 ARG B C 1
ATOM 2257 O O . ARG B 1 120 ? 6.898 0.932 -9.875 1 97.81 120 ARG B O 1
ATOM 2264 N N . ALA B 1 121 ? 5.91 -1.021 -9.414 1 98.12 121 ALA B N 1
ATOM 2265 C CA . ALA B 1 121 ? 4.656 -0.382 -9.016 1 98.12 121 ALA B CA 1
ATOM 2266 C C . ALA B 1 121 ? 4.867 0.556 -7.832 1 98.12 121 ALA B C 1
ATOM 2268 O O . ALA B 1 121 ? 4.387 1.692 -7.84 1 98.12 121 ALA B O 1
ATOM 2269 N N . ASP B 1 122 ? 5.621 0.053 -6.84 1 97.81 122 ASP B N 1
ATOM 2270 C CA . ASP B 1 122 ? 5.934 0.847 -5.656 1 97.81 122 ASP B CA 1
ATOM 2271 C C . ASP B 1 122 ? 6.676 2.125 -6.031 1 97.81 122 ASP B C 1
ATOM 2273 O O . ASP B 1 122 ? 6.402 3.195 -5.48 1 97.81 122 ASP B O 1
ATOM 2277 N N . GLN B 1 123 ? 7.586 2.008 -6.945 1 98.12 123 GLN B N 1
ATOM 2278 C CA . GLN B 1 123 ? 8.375 3.16 -7.367 1 98.12 123 GLN B CA 1
ATOM 2279 C C . GLN B 1 123 ? 7.5 4.211 -8.047 1 98.12 123 GLN B C 1
ATOM 2281 O O . GLN B 1 123 ? 7.691 5.41 -7.844 1 98.12 123 GLN B O 1
ATOM 2286 N N . LEU B 1 124 ? 6.551 3.789 -8.812 1 98.56 124 LEU B N 1
ATOM 2287 C CA . LEU B 1 124 ? 5.629 4.719 -9.453 1 98.56 124 LEU B CA 1
ATOM 2288 C C . LEU B 1 124 ? 4.793 5.457 -8.414 1 98.56 124 LEU B C 1
ATOM 2290 O O . LEU B 1 124 ? 4.574 6.664 -8.531 1 98.56 124 LEU B O 1
ATOM 2294 N N . TRP B 1 125 ? 4.348 4.738 -7.449 1 98.31 125 TRP B N 1
ATOM 2295 C CA . TRP B 1 125 ? 3.596 5.293 -6.324 1 98.31 125 TRP B CA 1
ATOM 2296 C C . TRP B 1 125 ? 4.426 6.336 -5.582 1 98.31 125 TRP B C 1
ATOM 2298 O O . TRP B 1 125 ? 3.979 7.465 -5.379 1 98.31 125 TRP B O 1
ATOM 2308 N N . LEU B 1 126 ? 5.656 6.027 -5.324 1 98.12 126 LEU B N 1
ATOM 2309 C CA . LEU B 1 126 ? 6.559 6.906 -4.594 1 98.12 126 LEU B CA 1
ATOM 2310 C C . LEU B 1 126 ? 6.961 8.109 -5.441 1 98.12 126 LEU B C 1
ATOM 2312 O O . LEU B 1 126 ? 7.047 9.227 -4.938 1 98.12 126 LEU B O 1
ATOM 2316 N N . ASP B 1 127 ? 7.27 7.879 -6.734 1 98.5 127 ASP B N 1
ATOM 2317 C CA . ASP B 1 127 ? 7.672 8.961 -7.633 1 98.5 127 ASP B CA 1
ATOM 2318 C C . ASP B 1 127 ? 6.594 10.039 -7.707 1 98.5 127 ASP B C 1
ATOM 2320 O O . ASP B 1 127 ? 6.902 11.234 -7.703 1 98.5 127 ASP B O 1
ATOM 2324 N N . PHE B 1 128 ? 5.375 9.648 -7.801 1 98.62 128 PHE B N 1
ATOM 2325 C CA . PHE B 1 128 ? 4.277 10.609 -7.832 1 98.62 128 PHE B CA 1
ATOM 2326 C C . PHE B 1 128 ? 4.215 11.406 -6.535 1 98.62 128 PHE B C 1
ATOM 2328 O O . PHE B 1 128 ? 4.094 12.633 -6.559 1 98.62 128 PHE B O 1
ATOM 2335 N N . LEU B 1 129 ? 4.305 10.711 -5.336 1 98 129 LEU B N 1
ATOM 2336 C CA . LEU B 1 129 ? 4.207 11.352 -4.027 1 98 129 LEU B CA 1
ATOM 2337 C C . LEU B 1 129 ? 5.398 12.266 -3.779 1 98 129 LEU B C 1
ATOM 2339 O O . LEU B 1 129 ? 5.289 13.242 -3.035 1 98 129 LEU B O 1
ATOM 2343 N N . ASP B 1 130 ? 6.52 11.945 -4.398 1 98.19 130 ASP B N 1
ATOM 2344 C CA . ASP B 1 130 ? 7.734 12.75 -4.258 1 98.19 130 ASP B CA 1
ATOM 2345 C C . ASP B 1 130 ? 7.543 14.148 -4.844 1 98.19 130 ASP B C 1
ATOM 2347 O O . ASP B 1 130 ? 8.203 15.094 -4.422 1 98.19 130 ASP B O 1
ATOM 2351 N N . GLN B 1 131 ? 6.637 14.273 -5.758 1 97.94 131 GLN B N 1
ATOM 2352 C CA . GLN B 1 131 ? 6.371 15.547 -6.41 1 97.94 131 GLN B CA 1
ATOM 2353 C C . GLN B 1 131 ? 5.387 16.391 -5.602 1 97.94 131 GLN B C 1
ATOM 2355 O O . GLN B 1 131 ? 5.191 17.562 -5.883 1 97.94 131 GLN B O 1
ATOM 2360 N N . GLN B 1 132 ? 4.734 15.789 -4.66 1 97.38 132 GLN B N 1
ATOM 2361 C CA . GLN B 1 132 ? 3.793 16.484 -3.789 1 97.38 132 GLN B CA 1
ATOM 2362 C C . GLN B 1 132 ? 4.496 17.047 -2.559 1 97.38 132 GLN B C 1
ATOM 2364 O O . GLN B 1 132 ? 4.824 16.312 -1.63 1 97.38 132 GLN B O 1
ATOM 2369 N N . LYS B 1 133 ? 4.695 18.391 -2.59 1 97.62 133 LYS B N 1
ATOM 2370 C CA . LYS B 1 133 ? 5.457 19.031 -1.521 1 97.62 133 LYS B CA 1
ATOM 2371 C C . LYS B 1 133 ? 4.531 19.547 -0.423 1 97.62 133 LYS B C 1
ATOM 2373 O O . LYS B 1 133 ? 3.396 19.938 -0.696 1 97.62 133 LYS B O 1
ATOM 2378 N N . LEU B 1 134 ? 5.027 19.562 0.794 1 96.06 134 LEU B N 1
ATOM 2379 C CA . LEU B 1 134 ? 4.285 20 1.97 1 96.06 134 LEU B CA 1
ATOM 2380 C C . LEU B 1 134 ? 3.75 21.422 1.777 1 96.06 134 LEU B C 1
ATOM 2382 O O . LEU B 1 134 ? 2.598 21.703 2.119 1 96.06 134 LEU B O 1
ATOM 2386 N N . ALA B 1 135 ? 4.551 22.297 1.201 1 95.19 135 ALA B N 1
ATOM 2387 C CA . ALA B 1 135 ? 4.133 23.688 0.979 1 95.19 135 ALA B CA 1
ATOM 2388 C C . ALA B 1 135 ? 2.875 23.75 0.118 1 95.19 135 ALA B C 1
ATOM 2390 O O . ALA B 1 135 ? 1.932 24.469 0.439 1 95.19 135 ALA B O 1
ATOM 2391 N N . THR B 1 136 ? 2.895 22.984 -0.95 1 90.88 136 THR B N 1
ATOM 2392 C CA . THR B 1 136 ? 1.753 22.953 -1.857 1 90.88 136 THR B CA 1
ATOM 2393 C C . THR B 1 136 ? 0.522 22.375 -1.165 1 90.88 136 THR B C 1
ATOM 2395 O O . THR B 1 136 ? -0.586 22.891 -1.324 1 90.88 136 THR B O 1
ATOM 2398 N N . LEU B 1 137 ? 0.726 21.406 -0.372 1 87.88 137 LEU B N 1
ATOM 2399 C CA . LEU B 1 137 ? -0.374 20.781 0.355 1 87.88 137 LEU B CA 1
ATOM 2400 C C . LEU B 1 137 ? -0.997 21.766 1.345 1 87.88 137 LEU B C 1
ATOM 2402 O O . LEU B 1 137 ? -2.223 21.844 1.454 1 87.88 137 LEU B O 1
ATOM 2406 N N . ILE B 1 138 ? -0.156 22.469 2.031 1 89.38 138 ILE B N 1
ATOM 2407 C CA . ILE B 1 138 ? -0.624 23.438 3.012 1 89.38 138 ILE B CA 1
ATOM 2408 C C . ILE B 1 138 ? -1.453 24.516 2.314 1 89.38 138 ILE B C 1
ATOM 2410 O O . ILE B 1 138 ? -2.547 24.859 2.768 1 89.38 138 ILE B O 1
ATOM 2414 N N . LYS B 1 139 ? -0.942 25 1.232 1 88.06 139 LYS B N 1
ATOM 2415 C CA . LYS B 1 139 ? -1.642 26.031 0.488 1 88.06 139 LYS B CA 1
ATOM 2416 C C . LYS B 1 139 ? -3.006 25.547 0.01 1 88.06 139 LYS B C 1
ATOM 2418 O O . LYS B 1 139 ? -3.99 26.281 0.07 1 88.06 139 LYS B O 1
ATOM 2423 N N . GLU B 1 140 ? -3.041 24.297 -0.397 1 84.5 140 GLU B N 1
ATOM 2424 C CA . GLU B 1 140 ? -4.305 23.734 -0.857 1 84.5 140 GLU B CA 1
ATOM 2425 C C . GLU B 1 140 ? -5.246 23.453 0.312 1 84.5 140 GLU B C 1
ATOM 2427 O O . GLU B 1 140 ? -6.449 23.703 0.219 1 84.5 140 GLU B O 1
ATOM 2432 N N . LEU B 1 141 ? -4.668 23 1.389 1 81.62 141 LEU B N 1
ATOM 2433 C CA . LEU B 1 141 ? -5.449 22.641 2.57 1 81.62 141 LEU B CA 1
ATOM 2434 C C . LEU B 1 141 ? -6.09 23.875 3.189 1 81.62 141 LEU B C 1
ATOM 2436 O O . LEU B 1 141 ? -7.262 23.844 3.578 1 81.62 141 LEU B O 1
ATOM 2440 N N . LEU B 1 142 ? -5.316 24.938 3.18 1 80.38 142 LEU B N 1
ATOM 2441 C CA . LEU B 1 142 ? -5.777 26.156 3.834 1 80.38 142 LEU B CA 1
ATOM 2442 C C . LEU B 1 142 ? -6.359 27.125 2.818 1 80.38 142 LEU B C 1
ATOM 2444 O O . LEU B 1 142 ? -6.832 28.203 3.188 1 80.38 142 LEU B O 1
ATOM 2448 N N . VAL B 1 143 ? -6.344 26.766 1.496 1 81.62 143 VAL B N 1
ATOM 2449 C CA . VAL B 1 143 ? -6.867 27.562 0.391 1 81.62 143 VAL B CA 1
ATOM 2450 C C . VAL B 1 143 ? -6.219 28.938 0.396 1 81.62 143 VAL B C 1
ATOM 2452 O O . VAL B 1 143 ? -6.914 29.953 0.383 1 81.62 143 VAL B O 1
ATOM 2455 N N . VAL B 1 144 ? -4.887 28.953 0.516 1 83.69 144 VAL B N 1
ATOM 2456 C CA . VAL B 1 144 ? -4.098 30.188 0.521 1 83.69 144 VAL B CA 1
ATOM 2457 C C . VAL B 1 144 ? -3.002 30.094 -0.538 1 83.69 144 VAL B C 1
ATOM 2459 O O . VAL B 1 144 ? -2.686 29.016 -1.028 1 83.69 144 VAL B O 1
ATOM 2462 N N . THR B 1 145 ? -2.428 31.203 -0.91 1 87.81 145 THR B N 1
ATOM 2463 C CA . THR B 1 145 ? -1.388 31.234 -1.932 1 87.81 145 THR B CA 1
ATOM 2464 C C . THR B 1 145 ? -0.002 31.281 -1.293 1 87.81 145 THR B C 1
ATOM 2466 O O . THR B 1 145 ? 1.003 31.031 -1.957 1 87.81 145 THR B O 1
ATOM 2469 N N . GLN B 1 146 ? -0.022 31.734 0.023 1 90.62 146 GLN B N 1
ATOM 2470 C CA . GLN B 1 146 ? 1.192 31.734 0.833 1 90.62 146 GLN B CA 1
ATOM 2471 C C . GLN B 1 146 ? 0.962 31.031 2.168 1 90.62 146 GLN B C 1
ATOM 2473 O O . GLN B 1 146 ? -0.14 31.078 2.719 1 90.62 146 GLN B O 1
ATOM 2478 N N . ILE B 1 147 ? 1.991 30.438 2.619 1 91.5 147 ILE B N 1
ATOM 2479 C CA . ILE B 1 147 ? 1.864 29.75 3.896 1 91.5 147 ILE B CA 1
ATOM 2480 C C . ILE B 1 147 ? 1.661 30.766 5.02 1 91.5 147 ILE B C 1
ATOM 2482 O O . ILE B 1 147 ? 2.504 31.641 5.234 1 91.5 147 ILE B O 1
ATOM 2486 N N . PRO B 1 148 ? 0.605 30.672 5.676 1 88.19 148 PRO B N 1
ATOM 2487 C CA . PRO B 1 148 ? 0.364 31.625 6.77 1 88.19 148 PRO B CA 1
ATOM 2488 C C . PRO B 1 148 ? 1.241 31.344 7.988 1 88.19 148 PRO B C 1
ATOM 2490 O O . PRO B 1 148 ? 1.729 30.234 8.164 1 88.19 148 PRO B O 1
ATOM 2493 N N . VAL B 1 149 ? 1.436 32.406 8.734 1 88.81 149 VAL B N 1
ATOM 2494 C CA . VAL B 1 149 ? 2.117 32.312 10.023 1 88.81 149 VAL B CA 1
ATOM 2495 C C . VAL B 1 149 ? 1.104 32.438 11.156 1 88.81 149 VAL B C 1
ATOM 2497 O O . VAL B 1 149 ? 0.413 33.438 11.266 1 88.81 149 VAL B O 1
ATOM 2500 N N . LEU B 1 150 ? 1.086 31.328 11.914 1 87.19 150 LEU B N 1
ATOM 2501 C CA . LEU B 1 150 ? 0.084 31.234 12.969 1 87.19 150 LEU B CA 1
ATOM 2502 C C . LEU B 1 150 ? 0.738 30.938 14.312 1 87.19 150 LEU B C 1
ATOM 2504 O O . LEU B 1 150 ? 1.938 30.656 14.375 1 87.19 150 LEU B O 1
ATOM 2508 N N . ASP B 1 151 ? -0.036 31.172 15.336 1 88.75 151 ASP B N 1
ATOM 2509 C CA . ASP B 1 151 ? 0.377 30.75 16.672 1 88.75 151 ASP B CA 1
ATOM 2510 C C . ASP B 1 151 ? -0.564 29.672 17.219 1 88.75 151 ASP B C 1
ATOM 2512 O O . ASP B 1 151 ? -1.663 29.984 17.688 1 88.75 151 ASP B O 1
ATOM 2516 N N . TRP B 1 152 ? -0.061 28.438 17.266 1 89.25 152 TRP B N 1
ATOM 2517 C CA . TRP B 1 152 ? -0.883 27.297 17.656 1 89.25 152 TRP B CA 1
ATOM 2518 C C . TRP B 1 152 ? -0.849 27.094 19.172 1 89.25 152 TRP B C 1
ATOM 2520 O O . TRP B 1 152 ? -1.5 26.188 19.688 1 89.25 152 TRP B O 1
ATOM 2530 N N . THR B 1 153 ? -0.077 27.906 19.922 1 86.06 153 THR B N 1
ATOM 2531 C CA . THR B 1 153 ? 0.071 27.703 21.359 1 86.06 153 THR B CA 1
ATOM 2532 C C . THR B 1 153 ? -1.118 28.281 22.109 1 86.06 153 THR B C 1
ATOM 2534 O O . THR B 1 153 ? -1.344 27.938 23.281 1 86.06 153 THR B O 1
ATOM 2537 N N . ASN B 1 154 ? -1.808 29.203 21.5 1 74.56 154 ASN B N 1
ATOM 2538 C CA . ASN B 1 154 ? -2.914 29.891 22.172 1 74.56 154 ASN B CA 1
ATOM 2539 C C . ASN B 1 154 ? -4.246 29.594 21.484 1 74.56 154 ASN B C 1
ATOM 2541 O O . ASN B 1 154 ? -4.441 29.922 20.312 1 74.56 154 ASN B O 1
ATOM 2545 N N . TYR B 1 155 ? -5.137 28.781 22.062 1 67.88 155 TYR B N 1
ATOM 2546 C CA . TYR B 1 155 ? -6.387 28.312 21.484 1 67.88 155 TYR B CA 1
ATOM 2547 C C . TYR B 1 155 ? -7.562 29.172 21.922 1 67.88 155 TYR B C 1
ATOM 2549 O O . TYR B 1 155 ? -8.719 28.766 21.797 1 67.88 155 TYR B O 1
ATOM 2557 N N . SER B 1 156 ? -7.289 30.297 22.172 1 71.69 156 SER B N 1
ATOM 2558 C CA . SER B 1 156 ? -8.461 31.047 22.609 1 71.69 156 SER B CA 1
ATOM 2559 C C . SER B 1 156 ? -9.359 31.406 21.422 1 71.69 156 SER B C 1
ATOM 2561 O O . SER B 1 156 ? -8.891 31.531 20.297 1 71.69 156 SER B O 1
ATOM 2563 N N . ASP B 1 157 ? -10.625 31.297 21.672 1 71.25 157 ASP B N 1
ATOM 2564 C CA . ASP B 1 157 ? -11.633 31.594 20.672 1 71.25 157 ASP B CA 1
ATOM 2565 C C . ASP B 1 157 ? -11.305 32.875 19.938 1 71.25 157 ASP B C 1
ATOM 2567 O O . ASP B 1 157 ? -11.484 32.969 18.719 1 71.25 157 ASP B O 1
ATOM 2571 N N . ASP B 1 158 ? -10.914 33.812 20.625 1 71.31 158 ASP B N 1
ATOM 2572 C CA . ASP B 1 158 ? -10.586 35.125 20.031 1 71.31 158 ASP B CA 1
ATOM 2573 C C . ASP B 1 158 ? -9.422 35 19.047 1 71.31 158 ASP B C 1
ATOM 2575 O O . ASP B 1 158 ? -9.453 35.562 17.953 1 71.31 158 ASP B O 1
ATOM 2579 N N . LYS B 1 159 ? -8.516 34.219 19.422 1 75.75 159 LYS B N 1
ATOM 2580 C CA . LYS B 1 159 ? -7.34 34.031 18.578 1 75.75 159 LYS B CA 1
ATOM 2581 C C . LYS B 1 159 ? -7.68 33.25 17.312 1 75.75 159 LYS B C 1
ATOM 2583 O O . LYS B 1 159 ? -7.184 33.531 16.234 1 75.75 159 LYS B O 1
ATOM 2588 N N . MET B 1 160 ? -8.617 32.406 17.562 1 78.81 160 MET B N 1
ATOM 2589 C CA . MET B 1 160 ? -9.031 31.641 16.391 1 78.81 160 MET B CA 1
ATOM 2590 C C . MET B 1 160 ? -9.828 32.5 15.414 1 78.81 160 MET B C 1
ATOM 2592 O O . MET B 1 160 ? -9.727 32.312 14.203 1 78.81 160 MET B O 1
ATOM 2596 N N . ALA B 1 161 ? -10.555 33.312 15.945 1 79.06 161 ALA B N 1
ATOM 2597 C CA . ALA B 1 161 ? -11.289 34.25 15.094 1 79.06 161 ALA B CA 1
ATOM 2598 C C . ALA B 1 161 ? -10.328 35.125 14.297 1 79.06 161 ALA B C 1
ATOM 2600 O O . ALA B 1 161 ? -10.562 35.375 13.109 1 79.06 161 ALA B O 1
ATOM 2601 N N . GLN B 1 162 ? -9.289 35.531 14.922 1 77.62 162 GLN B N 1
ATOM 2602 C CA . GLN B 1 162 ? -8.281 36.344 14.258 1 77.62 162 GLN B CA 1
ATOM 2603 C C . GLN B 1 162 ? -7.578 35.562 13.156 1 77.62 162 GLN B C 1
ATOM 2605 O O . GLN B 1 162 ? -7.336 36.094 12.07 1 77.62 162 GLN B O 1
ATOM 2610 N N . LEU B 1 163 ? -7.316 34.375 13.492 1 77.06 163 LEU B N 1
ATOM 2611 C CA . LEU B 1 163 ? -6.676 33.5 12.516 1 77.06 163 LEU B CA 1
ATOM 2612 C C . LEU B 1 163 ? -7.566 33.312 11.297 1 77.06 163 LEU B C 1
ATOM 2614 O O . LEU B 1 163 ? -7.094 33.375 10.164 1 77.06 163 LEU B O 1
ATOM 2618 N N . ASN B 1 164 ? -8.797 33.125 11.492 1 81 164 ASN B N 1
ATOM 2619 C CA . ASN B 1 164 ? -9.734 32.906 10.383 1 81 164 ASN B CA 1
ATOM 2620 C C . ASN B 1 164 ? -9.875 34.188 9.547 1 81 164 ASN B C 1
ATOM 2622 O O . ASN B 1 164 ? -10.031 34.125 8.328 1 81 164 ASN B O 1
ATOM 2626 N N . ALA B 1 165 ? -9.812 35.25 10.25 1 81.62 165 ALA B N 1
ATOM 2627 C CA . ALA B 1 165 ? -9.859 36.531 9.531 1 81.62 165 ALA B CA 1
ATOM 2628 C C . ALA B 1 165 ? -8.625 36.719 8.648 1 81.62 165 ALA B C 1
ATOM 2630 O O . ALA B 1 165 ? -8.734 37.156 7.508 1 81.62 165 ALA B O 1
ATOM 2631 N N . LEU B 1 166 ? -7.516 36.344 9.227 1 80.12 166 LEU B N 1
ATOM 2632 C CA . LEU B 1 166 ? -6.273 36.406 8.461 1 80.12 166 LEU B CA 1
ATOM 2633 C C . LEU B 1 166 ? -6.348 35.5 7.227 1 80.12 166 LEU B C 1
ATOM 2635 O O . LEU B 1 166 ? -6.02 35.938 6.121 1 80.12 166 LEU B O 1
ATOM 2639 N N . LEU B 1 167 ? -6.809 34.344 7.395 1 81.5 167 LEU B N 1
ATOM 2640 C CA . LEU B 1 167 ? -6.91 33.375 6.301 1 81.5 167 LEU B CA 1
ATOM 2641 C C . LEU B 1 167 ? -7.891 33.875 5.242 1 81.5 167 LEU B C 1
ATOM 2643 O O . LEU B 1 167 ? -7.652 33.719 4.043 1 81.5 167 LEU B O 1
ATOM 2647 N N . SER B 1 168 ? -9.016 34.469 5.668 1 81.5 168 SER B N 1
ATOM 2648 C CA . SER B 1 168 ? -10 35.031 4.738 1 81.5 168 SER B CA 1
ATOM 2649 C C . SER B 1 168 ? -9.391 36.125 3.881 1 81.5 168 SER B C 1
ATOM 2651 O O . SER B 1 168 ? -9.68 36.219 2.686 1 81.5 168 SER B O 1
ATOM 2653 N N . ARG B 1 169 ? -8.547 36.875 4.438 1 82.5 169 ARG B N 1
ATOM 2654 C CA . ARG B 1 169 ? -7.879 37.969 3.707 1 82.5 169 ARG B CA 1
ATOM 2655 C C . ARG B 1 169 ? -6.902 37.406 2.68 1 82.5 169 ARG B C 1
ATOM 2657 O O . ARG B 1 169 ? -6.789 37.938 1.57 1 82.5 169 ARG B O 1
ATOM 2664 N N . MET B 1 170 ? -6.293 36.438 3.068 1 80.81 170 MET B N 1
ATOM 2665 C CA . MET B 1 170 ? -5.301 35.844 2.186 1 80.81 170 MET B CA 1
ATOM 2666 C C . MET B 1 170 ? -5.977 35.156 0.994 1 80.81 170 MET B C 1
ATOM 2668 O O . MET B 1 170 ? -5.406 35.094 -0.096 1 80.81 170 MET B O 1
ATOM 2672 N N . ARG B 1 171 ? -7.203 34.688 1.227 1 76 171 ARG B N 1
ATOM 2673 C CA . ARG B 1 171 ? -7.965 34 0.172 1 76 171 ARG B CA 1
ATOM 2674 C C . ARG B 1 171 ? -8.531 35.031 -0.812 1 76 171 ARG B C 1
ATOM 2676 O O . ARG B 1 171 ? -8.633 34.75 -2.01 1 76 171 ARG B O 1
ATOM 2683 N N . ALA B 1 172 ? -8.992 36.156 -0.318 1 71.94 172 ALA B N 1
ATOM 2684 C CA . ALA B 1 172 ? -9.578 37.188 -1.148 1 71.94 172 ALA B CA 1
ATOM 2685 C C . ALA B 1 172 ? -8.539 37.812 -2.09 1 71.94 172 ALA B C 1
ATOM 2687 O O . ALA B 1 172 ? -8.883 38.312 -3.154 1 71.94 172 ALA B O 1
ATOM 2688 N N . HIS B 1 173 ? -7.352 37.688 -1.69 1 62.88 173 HIS B N 1
ATOM 2689 C CA . HIS B 1 173 ? -6.301 38.281 -2.51 1 62.88 173 HIS B CA 1
ATOM 2690 C C . HIS B 1 173 ? -5.711 37.281 -3.477 1 62.88 173 HIS B C 1
ATOM 2692 O O . HIS B 1 173 ? -4.688 37.531 -4.113 1 62.88 173 HIS B O 1
ATOM 2698 N N . LYS B 1 174 ? -6.492 36.219 -3.627 1 57.62 174 LYS B N 1
ATOM 2699 C CA . LYS B 1 174 ? -6.074 35.219 -4.582 1 57.62 174 LYS B CA 1
ATOM 2700 C C . LYS B 1 174 ? -6.562 35.531 -5.988 1 57.62 174 LYS B C 1
ATOM 2702 O O . LYS B 1 174 ? -7.672 36.031 -6.164 1 57.62 174 LYS B O 1
#